Protein AF-A0AAU9XQ75-F1 (afdb_monomer_lite)

Organism: NCBI:txid46732

Sequence (229 aa):
MIKFFFSVIKTACEVLMAAGLFGFTGGVTNWVGIKLIFNRIPGLFFSGAIIKNFVTARKLIANFILEAFFSPSQVRNYINDKKRTYLTAEQIDYQLEKLLNSRIAEDVIHEQLEVLMGTPEGLKLRMLGVTKAKLAPLVKPQLMKYKTHIVPLLLSSIESFDLLNADHLREQIVDLISTRTQELSAQQVKLLVEDAVYRHLSWIVFWGSVLGAVVGCAAELASVYINGM

Secondary structure (DSSP, 8-state):
-HHHHHHHHHHHHHHHHHHHHHHHHHHHHHHHHHHHHHS--TT-TTTTHHHHTHHHHHHHHHHHHHHHHS-HHHHHHHHHHHHHHH--HHHHHHHHHHHHTSHHHHHHHHHHHHHHHHSHHHHHHHHTT--HHHHHHHHHHHHHHHHHHHHHHHHHHHHH-GGG-HHHHHHHHHHHHHHHHHT--HHHHHHHHHHHHHHHHHHHHHHHHHHHHHHHHHHHHHHHHHHT-

pLDDT: mean 84.69, std 8.02, range [47.56, 96.56]

Radius of gyration: 39.35 Å; chains: 1; bounding box: 97×35×111 Å

Foldseek 3Di:
DVVVVVVVVVLVVQLQVLLQVQLVCQLVVLVVVVQQCLAADPPDPSRPVLLVCVVVLLVVVLVCCCVVPVDLVNLVVVLVVVCVVQLDLVNLLVVQLVVLVDPVVLVVLLVVLVVCCVDPNVVVCVVVVHDSVNVSVVVSVVVNVCSVVVSVVVSVVVVVDCPSVSVVVSVVVSVVSSVVSVPDHSVNSSVVVCVVPVVVSSVSSVVSSNVSSVVSSVVSVVVCVVVVD

Structure (mmCIF, N/CA/C/O backbone):
data_AF-A0AAU9XQ75-F1
#
_entry.id   AF-A0AAU9XQ75-F1
#
loop_
_atom_site.group_PDB
_atom_site.id
_atom_site.type_symbol
_atom_site.label_atom_id
_atom_site.label_alt_id
_atom_site.label_comp_id
_atom_site.label_asym_id
_atom_site.label_entity_id
_atom_site.label_seq_id
_atom_site.pdbx_PDB_ins_code
_atom_site.Cartn_x
_atom_site.Cartn_y
_atom_site.Cartn_z
_atom_site.occupancy
_atom_site.B_iso_or_equiv
_atom_site.auth_seq_id
_atom_site.auth_comp_id
_atom_site.auth_asym_id
_atom_site.auth_atom_id
_atom_site.pdbx_PDB_model_num
ATOM 1 N N . MET A 1 1 ? 55.624 6.624 -43.146 1.00 61.75 1 MET A N 1
ATOM 2 C CA . MET A 1 1 ? 55.379 6.702 -41.688 1.00 61.75 1 MET A CA 1
ATOM 3 C C . MET A 1 1 ? 54.371 7.800 -41.328 1.00 61.75 1 MET A C 1
ATOM 5 O O . MET A 1 1 ? 53.336 7.474 -40.770 1.00 61.75 1 MET A O 1
ATOM 9 N N . ILE A 1 2 ? 54.582 9.060 -41.739 1.00 67.94 2 ILE A N 1
ATOM 10 C CA . ILE A 1 2 ? 53.687 10.196 -41.411 1.00 67.94 2 ILE A CA 1
ATOM 11 C C . ILE A 1 2 ? 52.251 10.029 -41.957 1.00 67.94 2 ILE A C 1
ATOM 13 O O . ILE A 1 2 ? 51.293 10.200 -41.214 1.00 67.94 2 ILE A O 1
ATOM 17 N N . LYS A 1 3 ? 52.074 9.621 -43.224 1.00 68.88 3 LYS A N 1
ATOM 18 C CA . LYS A 1 3 ? 50.733 9.403 -43.818 1.00 68.88 3 LYS A CA 1
ATOM 19 C C . LYS A 1 3 ? 49.912 8.314 -43.110 1.00 68.88 3 LYS A C 1
ATOM 21 O O . LYS A 1 3 ? 48.705 8.455 -42.969 1.00 68.88 3 LYS A O 1
ATOM 26 N N . PHE A 1 4 ? 50.576 7.259 -42.638 1.00 69.50 4 PHE A N 1
ATOM 27 C CA . PHE A 1 4 ? 49.936 6.172 -41.893 1.00 69.50 4 PHE A CA 1
ATOM 28 C C . PHE A 1 4 ? 49.447 6.657 -40.522 1.00 69.50 4 PHE A C 1
ATOM 30 O O . PHE A 1 4 ? 48.307 6.411 -40.148 1.00 69.50 4 PHE A O 1
ATOM 37 N N . PHE A 1 5 ? 50.269 7.442 -39.823 1.00 72.88 5 PHE A N 1
ATOM 38 C CA . PHE A 1 5 ? 49.912 8.048 -38.541 1.00 72.88 5 PHE A CA 1
ATOM 39 C C . PHE A 1 5 ? 48.693 8.984 -38.645 1.00 72.88 5 PHE A C 1
ATOM 41 O O . PHE A 1 5 ? 47.761 8.872 -37.853 1.00 72.88 5 PHE A O 1
ATOM 48 N N . PHE A 1 6 ? 48.643 9.841 -39.672 1.00 75.75 6 PHE A N 1
ATOM 49 C CA . PHE A 1 6 ? 47.480 10.704 -39.924 1.00 75.75 6 PHE A CA 1
ATOM 50 C C . PHE A 1 6 ? 46.203 9.915 -40.257 1.00 75.75 6 PHE A C 1
ATOM 52 O O . PHE A 1 6 ? 45.120 10.308 -39.831 1.00 75.75 6 PHE A O 1
ATOM 59 N N . SER A 1 7 ? 46.318 8.791 -40.971 1.00 74.81 7 SER A N 1
ATOM 60 C CA . SER A 1 7 ? 45.175 7.924 -41.293 1.00 74.81 7 SER A CA 1
ATOM 61 C C . SER A 1 7 ? 44.580 7.259 -40.048 1.00 74.81 7 SER A C 1
ATOM 63 O O . SER A 1 7 ? 43.361 7.200 -39.897 1.00 74.81 7 SER A O 1
ATOM 65 N N . VAL A 1 8 ? 45.434 6.792 -39.132 1.00 80.38 8 VAL A N 1
ATOM 66 C CA . VAL A 1 8 ? 45.002 6.176 -37.868 1.00 80.38 8 VAL A CA 1
ATOM 67 C C . VAL A 1 8 ? 44.308 7.201 -36.970 1.00 80.38 8 VAL A C 1
ATOM 69 O O . VAL A 1 8 ? 43.244 6.914 -36.428 1.00 80.38 8 VAL A O 1
ATOM 72 N N . ILE A 1 9 ? 44.856 8.417 -36.863 1.00 84.75 9 ILE A N 1
ATOM 73 C CA . ILE A 1 9 ? 44.233 9.502 -36.088 1.00 84.75 9 ILE A CA 1
ATOM 74 C C . ILE A 1 9 ? 42.866 9.873 -36.661 1.00 84.75 9 ILE A C 1
ATOM 76 O O . ILE A 1 9 ? 41.908 10.012 -35.906 1.00 84.75 9 ILE A O 1
ATOM 80 N N . LYS A 1 10 ? 42.757 9.999 -37.988 1.00 84.50 10 LYS A N 1
ATOM 81 C CA . LYS A 1 10 ? 41.490 10.328 -38.648 1.00 84.50 10 LYS A CA 1
ATOM 82 C C . LYS A 1 10 ? 40.407 9.286 -38.340 1.00 84.50 10 LYS A C 1
ATOM 84 O O . LYS A 1 10 ? 39.320 9.660 -37.914 1.00 84.50 10 LYS A O 1
ATOM 89 N N . THR A 1 11 ? 40.751 8.004 -38.446 1.00 84.31 11 THR A N 1
ATOM 90 C CA . THR A 1 11 ? 39.838 6.889 -38.145 1.00 84.31 11 THR A CA 1
ATOM 91 C C . THR A 1 11 ? 39.409 6.897 -36.673 1.00 84.31 11 THR A C 1
ATOM 93 O O . THR A 1 11 ? 38.239 6.721 -36.352 1.00 84.31 11 THR A O 1
ATOM 96 N N . ALA A 1 12 ? 40.343 7.158 -35.752 1.00 86.69 12 ALA A N 1
ATOM 97 C CA . ALA A 1 12 ? 40.028 7.269 -34.329 1.00 86.69 12 ALA A CA 1
ATOM 98 C C . ALA A 1 12 ? 39.083 8.448 -34.030 1.00 86.69 12 ALA A C 1
ATOM 100 O O . ALA A 1 12 ? 38.179 8.315 -33.205 1.00 86.69 12 ALA A O 1
ATOM 101 N N . CYS A 1 13 ? 39.256 9.586 -34.712 1.00 90.19 13 CYS A N 1
ATOM 102 C CA . CYS A 1 13 ? 38.345 10.726 -34.608 1.00 90.19 13 CYS A CA 1
ATOM 103 C C . CYS A 1 13 ? 36.948 10.409 -35.158 1.00 90.19 13 CYS A C 1
ATOM 105 O O . CYS A 1 13 ? 35.964 10.796 -34.532 1.00 90.19 13 CYS A O 1
ATOM 107 N N . GLU A 1 14 ? 36.849 9.698 -36.283 1.00 90.38 14 GLU A N 1
ATOM 108 C CA . GLU A 1 14 ? 35.572 9.276 -36.879 1.00 90.38 14 GLU A CA 1
ATOM 109 C C . GLU A 1 14 ? 34.816 8.321 -35.945 1.00 90.38 14 GLU A C 1
ATOM 111 O O . GLU A 1 14 ? 33.648 8.560 -35.636 1.00 90.38 14 GLU A O 1
ATOM 116 N N . VAL A 1 15 ? 35.505 7.324 -35.378 1.00 90.81 15 VAL A N 1
ATOM 117 C CA . VAL A 1 15 ? 34.930 6.387 -34.395 1.00 90.81 15 VAL A CA 1
ATOM 118 C C . VAL A 1 15 ? 34.459 7.121 -33.139 1.00 90.81 15 VAL A C 1
ATOM 120 O O . VAL A 1 15 ? 33.351 6.879 -32.661 1.00 90.81 15 VAL A O 1
ATOM 123 N N . LEU A 1 16 ? 35.264 8.050 -32.611 1.00 93.69 16 LEU A N 1
ATOM 124 C CA . LEU A 1 16 ? 34.891 8.843 -31.438 1.00 93.69 16 LEU A CA 1
ATOM 125 C C . LEU A 1 16 ? 33.686 9.752 -31.725 1.00 93.69 16 LEU A C 1
ATOM 127 O O . LEU A 1 16 ? 32.808 9.896 -30.875 1.00 93.69 16 LEU A O 1
ATOM 131 N N . MET A 1 17 ? 33.627 10.348 -32.917 1.00 94.25 17 MET A N 1
ATOM 132 C CA . MET A 1 17 ? 32.513 11.192 -33.345 1.00 94.25 17 MET A CA 1
ATOM 133 C C . MET A 1 17 ? 31.224 10.376 -33.492 1.00 94.25 17 MET A C 1
ATOM 135 O O . MET A 1 17 ? 30.184 10.796 -32.983 1.00 94.25 17 MET A O 1
ATOM 139 N N . ALA A 1 18 ? 31.290 9.198 -34.118 1.00 93.88 18 ALA A N 1
ATOM 140 C CA . ALA A 1 18 ? 30.157 8.286 -34.233 1.00 93.88 18 ALA A CA 1
ATOM 141 C C . ALA A 1 18 ? 29.677 7.830 -32.846 1.00 93.88 18 ALA A C 1
ATOM 143 O O . ALA A 1 18 ? 28.493 7.942 -32.528 1.00 93.88 18 ALA A O 1
ATOM 144 N N . ALA A 1 19 ? 30.592 7.408 -31.972 1.00 94.94 19 ALA A N 1
ATOM 145 C CA . ALA A 1 19 ? 30.270 7.038 -30.597 1.00 94.94 19 ALA A CA 1
ATOM 146 C C . ALA A 1 19 ? 29.587 8.185 -29.833 1.00 94.94 19 ALA A C 1
ATOM 148 O O . ALA A 1 19 ? 28.558 7.991 -29.184 1.00 94.94 19 ALA A O 1
ATOM 149 N N . GLY A 1 20 ? 30.124 9.402 -29.947 1.00 95.31 20 GLY A N 1
ATOM 150 C CA . GLY A 1 20 ? 29.561 10.592 -29.320 1.00 95.31 20 GLY A CA 1
ATOM 151 C C . GLY A 1 20 ? 28.160 10.923 -29.832 1.00 95.31 20 GLY A C 1
ATOM 152 O O . GLY A 1 20 ? 27.264 11.165 -29.028 1.00 95.31 20 GLY A O 1
ATOM 153 N N . LEU A 1 21 ? 27.944 10.892 -31.151 1.00 96.06 21 LEU A N 1
ATOM 154 C CA . LEU A 1 21 ? 26.662 11.235 -31.768 1.00 96.06 21 LEU A CA 1
ATOM 155 C C . LEU A 1 21 ? 25.572 10.213 -31.428 1.00 96.06 21 LEU A C 1
ATOM 157 O O . LEU A 1 21 ? 24.491 10.591 -30.976 1.00 96.06 21 LEU A O 1
ATOM 161 N N . PHE A 1 22 ? 25.855 8.921 -31.603 1.00 95.75 22 PHE A N 1
ATOM 162 C CA . PHE A 1 22 ? 24.889 7.869 -31.292 1.00 95.75 22 PHE A CA 1
ATOM 163 C C . PHE A 1 22 ? 24.633 7.758 -29.785 1.00 95.75 22 PHE A C 1
ATOM 165 O O . PHE A 1 22 ? 23.485 7.580 -29.376 1.00 95.75 22 PHE A O 1
ATOM 172 N N . GLY A 1 23 ? 25.664 7.923 -28.951 1.00 96.56 23 GLY A N 1
ATOM 173 C CA . GLY A 1 23 ? 25.507 7.977 -27.500 1.00 96.56 23 GLY A CA 1
ATOM 174 C C . GLY A 1 23 ? 24.674 9.178 -27.051 1.00 96.56 23 GLY A C 1
ATOM 175 O O . GLY A 1 23 ? 23.716 9.027 -26.296 1.00 96.56 23 GLY A O 1
ATOM 176 N N . PHE A 1 24 ? 24.960 10.374 -27.564 1.00 96.44 24 PHE A N 1
ATOM 177 C CA . PHE A 1 24 ? 24.179 11.568 -27.244 1.00 96.44 24 PHE A CA 1
ATOM 178 C C . PHE A 1 24 ? 22.713 11.420 -27.670 1.00 96.44 24 PHE A C 1
ATOM 180 O O . PHE A 1 24 ? 21.816 11.647 -26.858 1.00 96.44 24 PHE A O 1
ATOM 187 N N . THR A 1 25 ? 22.453 10.973 -28.903 1.00 96.50 25 THR A N 1
ATOM 188 C CA . THR A 1 25 ? 21.085 10.758 -29.393 1.00 96.50 25 THR A CA 1
ATOM 189 C C . THR A 1 25 ? 20.357 9.677 -28.590 1.00 96.50 25 THR A C 1
ATOM 191 O O . THR A 1 25 ? 19.187 9.870 -28.253 1.00 96.50 25 THR A O 1
ATOM 194 N N . GLY A 1 26 ? 21.025 8.579 -28.218 1.00 94.50 26 GLY A N 1
ATOM 195 C CA . GLY A 1 26 ? 20.450 7.527 -27.371 1.00 94.50 26 GLY A CA 1
ATOM 196 C C . GLY A 1 26 ? 20.047 8.040 -25.987 1.00 94.50 26 GLY A C 1
ATOM 197 O O . GLY A 1 26 ? 18.917 7.823 -25.541 1.00 94.50 26 GLY A O 1
ATOM 198 N N . GLY A 1 27 ? 20.933 8.799 -25.338 1.00 94.81 27 GLY A N 1
ATOM 199 C CA . GLY A 1 27 ? 20.654 9.450 -24.059 1.00 94.81 27 GLY A CA 1
ATOM 200 C C . GLY A 1 27 ? 19.504 10.454 -24.144 1.00 94.81 27 GLY A C 1
ATOM 201 O O . GLY A 1 27 ? 18.540 10.363 -23.383 1.00 94.81 27 GLY A O 1
ATOM 202 N N . VAL A 1 28 ? 19.558 11.389 -25.097 1.00 94.75 28 VAL A N 1
ATOM 203 C CA . VAL A 1 28 ? 18.520 12.419 -25.277 1.00 94.75 28 VAL A CA 1
ATOM 204 C C . VAL A 1 28 ? 17.160 11.793 -25.580 1.00 94.75 28 VAL A C 1
ATOM 206 O O . VAL A 1 28 ? 16.164 12.192 -24.977 1.00 94.75 28 VAL A O 1
ATOM 209 N N . THR A 1 29 ? 17.103 10.785 -26.452 1.00 93.19 29 THR A N 1
ATOM 210 C CA . THR A 1 29 ? 15.849 10.099 -26.806 1.00 93.19 29 THR A CA 1
ATOM 211 C C . THR A 1 29 ? 15.223 9.432 -25.584 1.00 93.19 29 THR A C 1
ATOM 213 O O . THR A 1 29 ? 14.035 9.625 -25.318 1.00 93.19 29 THR A O 1
ATOM 216 N N . ASN A 1 30 ? 16.020 8.718 -24.784 1.00 92.69 30 ASN A N 1
ATOM 217 C CA . ASN A 1 30 ? 15.531 8.089 -23.557 1.00 92.69 30 ASN A CA 1
ATOM 218 C C . ASN A 1 30 ? 15.101 9.124 -22.512 1.00 92.69 30 ASN A C 1
ATOM 220 O O . ASN A 1 30 ? 14.056 8.963 -21.882 1.00 92.69 30 ASN A O 1
ATOM 224 N N . TRP A 1 31 ? 15.850 10.217 -22.354 1.00 91.19 31 TRP A N 1
ATOM 225 C CA . TRP A 1 31 ? 15.489 11.301 -21.439 1.00 91.19 31 TRP A CA 1
ATOM 226 C C . TRP A 1 31 ? 14.156 11.958 -21.812 1.00 91.19 31 TRP A C 1
ATOM 228 O O . TRP A 1 31 ? 13.294 12.165 -20.951 1.00 91.19 31 TRP A O 1
ATOM 238 N N . VAL A 1 32 ? 13.951 12.235 -23.103 1.00 90.06 32 VAL A N 1
ATOM 239 C CA . VAL A 1 32 ? 12.673 12.736 -23.623 1.00 90.06 32 VAL A CA 1
ATOM 240 C C . VAL A 1 32 ? 11.566 11.712 -23.380 1.00 90.06 32 VAL A C 1
ATOM 242 O O . VAL A 1 32 ? 10.504 12.083 -22.884 1.00 90.06 32 VAL A O 1
ATOM 245 N N . GLY A 1 33 ? 11.823 10.427 -23.640 1.00 89.12 33 GLY A N 1
ATOM 246 C CA . GLY A 1 33 ? 10.880 9.338 -23.383 1.00 89.12 33 GLY A CA 1
ATOM 247 C C . GLY A 1 33 ? 10.389 9.304 -21.934 1.00 89.12 33 GLY A C 1
ATOM 248 O O . GLY A 1 33 ? 9.181 9.297 -21.694 1.00 89.12 33 GLY A O 1
ATOM 249 N N . ILE A 1 34 ? 11.301 9.387 -20.960 1.00 88.25 34 ILE A N 1
ATOM 250 C CA . ILE A 1 34 ? 10.944 9.471 -19.535 1.00 88.25 34 ILE A CA 1
ATOM 251 C C . ILE A 1 34 ? 10.059 10.691 -19.280 1.00 88.25 34 ILE A C 1
ATOM 253 O O . ILE A 1 34 ? 8.983 10.559 -18.695 1.00 88.25 34 ILE A O 1
ATOM 257 N N . LYS A 1 35 ? 10.456 11.881 -19.753 1.00 86.94 35 LYS A N 1
ATOM 258 C CA . LYS A 1 35 ? 9.642 13.091 -19.561 1.00 86.94 35 LYS A CA 1
ATOM 259 C C . LYS A 1 35 ? 8.243 12.957 -20.157 1.00 86.94 35 LYS A C 1
ATOM 261 O O . LYS A 1 35 ? 7.305 13.468 -19.548 1.00 86.94 35 LYS A O 1
ATOM 266 N N . LEU A 1 36 ? 8.092 12.274 -21.292 1.00 87.62 36 LEU A N 1
ATOM 267 C CA . LEU A 1 36 ? 6.798 12.043 -21.936 1.00 87.62 36 LEU A CA 1
ATOM 268 C C . LEU A 1 36 ? 5.907 11.083 -21.151 1.00 87.62 36 LEU A C 1
ATOM 270 O O . LEU A 1 36 ? 4.696 11.274 -21.136 1.00 87.62 36 LEU A O 1
ATOM 274 N N . ILE A 1 37 ? 6.466 10.086 -20.467 1.00 86.38 37 ILE A N 1
ATOM 275 C CA . ILE A 1 37 ? 5.675 9.158 -19.646 1.00 86.38 37 ILE A CA 1
ATOM 276 C C . ILE A 1 37 ? 5.009 9.900 -18.475 1.00 86.38 37 ILE A C 1
ATOM 278 O O . ILE A 1 37 ? 3.817 9.703 -18.207 1.00 86.38 37 ILE A O 1
ATOM 282 N N . PHE A 1 38 ? 5.759 10.782 -17.807 1.00 83.19 38 PHE A N 1
ATOM 283 C CA . PHE A 1 38 ? 5.305 11.483 -16.601 1.00 83.19 38 PHE A CA 1
ATOM 284 C C . PHE A 1 38 ? 4.559 12.789 -16.885 1.00 83.19 38 PHE A C 1
ATOM 286 O O . PHE A 1 38 ? 3.635 13.140 -16.148 1.00 83.19 38 PHE A O 1
ATOM 293 N N . ASN A 1 39 ? 4.938 13.529 -17.928 1.00 82.12 39 ASN A N 1
ATOM 294 C CA . ASN A 1 39 ? 4.392 14.854 -18.213 1.00 82.12 39 ASN A CA 1
ATOM 295 C C . ASN A 1 39 ? 3.593 14.856 -19.512 1.00 82.12 39 ASN A C 1
ATOM 297 O O . ASN A 1 39 ? 4.024 14.331 -20.537 1.00 82.12 39 ASN A O 1
ATOM 301 N N . ARG A 1 40 ? 2.429 15.509 -19.477 1.00 80.62 40 ARG A N 1
ATOM 302 C CA . ARG A 1 40 ? 1.651 15.784 -20.682 1.00 80.62 40 ARG A CA 1
ATOM 303 C C . ARG A 1 40 ? 2.235 17.009 -21.379 1.00 80.62 40 ARG A C 1
ATOM 305 O O . ARG A 1 40 ? 2.319 18.072 -20.772 1.00 80.62 40 ARG A O 1
ATOM 312 N N . ILE A 1 41 ? 2.615 16.856 -22.642 1.00 79.75 41 ILE A N 1
ATOM 313 C CA . ILE A 1 41 ? 3.172 17.921 -23.479 1.00 79.75 41 ILE A CA 1
ATOM 314 C C . ILE A 1 41 ? 2.188 18.159 -24.634 1.00 79.75 41 ILE A C 1
ATOM 316 O O . ILE A 1 41 ? 1.830 17.201 -25.329 1.00 79.75 41 ILE A O 1
ATOM 320 N N . PRO A 1 42 ? 1.701 19.395 -24.846 1.00 71.19 42 PRO A N 1
ATOM 321 C CA . PRO A 1 42 ? 0.777 19.687 -25.938 1.00 71.19 42 PRO A CA 1
ATOM 322 C C . PRO A 1 42 ? 1.428 19.361 -27.293 1.00 71.19 42 PRO A C 1
ATOM 324 O O . PRO A 1 42 ? 2.559 19.760 -27.548 1.00 71.19 42 PRO A O 1
ATOM 327 N N . GLY A 1 43 ? 0.721 18.610 -28.146 1.00 72.62 43 GLY A N 1
ATOM 328 C CA . GLY A 1 43 ? 1.191 18.216 -29.485 1.00 72.62 43 GLY A CA 1
ATOM 329 C C . GLY A 1 43 ? 1.794 16.807 -29.610 1.00 72.62 43 GLY A C 1
ATOM 330 O O . GLY A 1 43 ? 2.029 16.365 -30.728 1.00 72.62 43 GLY A O 1
ATOM 331 N N . LEU A 1 44 ? 1.995 16.065 -28.510 1.00 76.69 44 LEU A N 1
ATOM 332 C CA . LEU A 1 44 ? 2.546 14.697 -28.543 1.00 76.69 44 LEU A CA 1
ATOM 333 C C . LEU A 1 44 ? 1.528 13.658 -28.043 1.00 76.69 44 LEU A C 1
ATOM 335 O O . LEU A 1 44 ? 1.175 13.640 -26.860 1.00 76.69 44 LEU A O 1
ATOM 339 N N . PHE A 1 45 ? 1.089 12.764 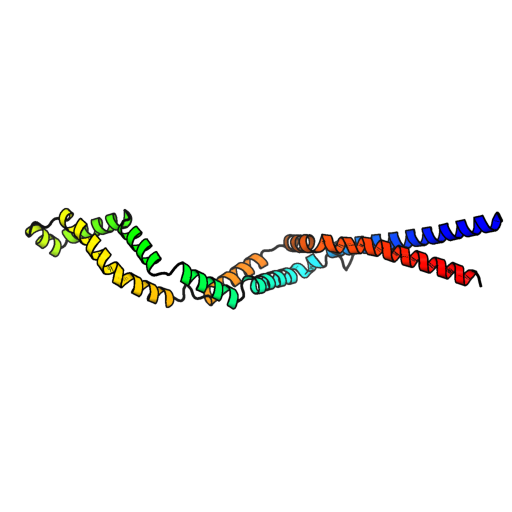-28.941 1.00 64.06 45 PHE A N 1
ATOM 340 C CA . PHE A 1 45 ? 0.020 11.772 -28.712 1.00 64.06 45 PHE A CA 1
ATOM 341 C C . PHE A 1 45 ? 0.301 10.765 -27.579 1.00 64.06 45 PHE A C 1
ATOM 343 O O . PHE A 1 45 ? -0.641 10.276 -26.956 1.00 64.06 45 PHE A O 1
ATOM 350 N N . PHE A 1 46 ? 1.575 10.491 -27.279 1.00 67.94 46 PHE A N 1
ATOM 351 C CA . PHE A 1 46 ? 2.005 9.566 -26.217 1.00 67.94 46 PHE A CA 1
ATOM 352 C C . PHE A 1 46 ? 2.357 10.249 -24.885 1.00 67.94 46 PHE A C 1
ATOM 354 O O . PHE A 1 46 ? 2.768 9.578 -23.941 1.00 67.94 46 PHE A O 1
ATOM 361 N N . SER A 1 47 ? 2.202 11.5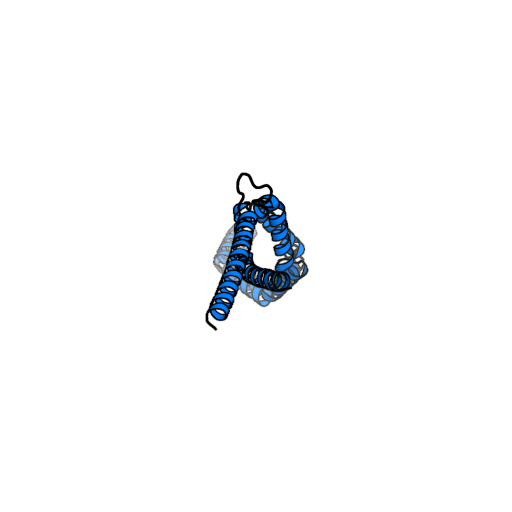72 -24.781 1.00 78.81 47 SER A N 1
ATOM 362 C CA . SER A 1 47 ? 2.574 12.293 -23.562 1.00 78.81 47 SER A CA 1
ATOM 363 C C . SER A 1 47 ? 1.552 12.114 -22.426 1.00 78.81 47 SER A C 1
ATOM 365 O O . SER A 1 47 ? 0.338 12.119 -22.639 1.00 78.81 47 SER A O 1
ATOM 367 N N . GLY A 1 48 ? 2.040 11.984 -21.193 1.00 79.56 48 GLY A N 1
ATOM 368 C CA . GLY A 1 48 ? 1.235 11.882 -19.976 1.00 79.56 48 GLY A CA 1
ATOM 369 C C . GLY A 1 48 ? 0.537 10.534 -19.778 1.00 79.56 48 GLY A C 1
ATOM 370 O O . GLY A 1 48 ? -0.594 10.510 -19.289 1.00 79.56 48 GLY A O 1
ATOM 371 N N . ALA A 1 49 ? 1.182 9.420 -20.137 1.00 80.75 49 ALA A N 1
ATOM 372 C CA . ALA A 1 49 ? 0.606 8.074 -20.032 1.00 80.75 49 ALA A CA 1
ATOM 373 C C . ALA A 1 49 ? 0.109 7.727 -18.612 1.00 80.75 49 ALA A C 1
ATOM 375 O O . ALA A 1 49 ? -0.973 7.155 -18.461 1.00 80.75 49 ALA A O 1
ATOM 376 N N . ILE A 1 50 ? 0.852 8.123 -17.570 1.00 78.75 50 ILE A N 1
ATOM 377 C CA . ILE A 1 50 ? 0.478 7.874 -16.165 1.00 78.75 50 ILE A CA 1
ATOM 378 C C . ILE A 1 50 ? -0.752 8.698 -15.771 1.00 78.75 50 ILE A C 1
ATOM 380 O O . ILE A 1 50 ? -1.714 8.163 -15.222 1.00 78.75 50 ILE A O 1
ATOM 384 N N . ILE A 1 51 ? -0.755 9.992 -16.110 1.00 78.69 51 ILE A N 1
ATOM 385 C CA . ILE A 1 51 ? -1.864 10.912 -15.811 1.00 78.69 51 ILE A CA 1
ATOM 386 C C . ILE A 1 51 ? -3.137 10.461 -16.536 1.00 78.69 51 ILE A C 1
ATOM 388 O O . ILE A 1 51 ? -4.220 10.531 -15.969 1.00 78.69 51 ILE A O 1
ATOM 392 N N . LYS A 1 52 ? -3.024 9.953 -17.769 1.00 83.94 52 LYS A N 1
ATOM 393 C CA . LYS A 1 52 ? -4.167 9.477 -18.564 1.00 83.94 52 LYS A CA 1
ATOM 394 C C . LYS A 1 52 ? -4.840 8.245 -17.950 1.00 83.94 52 LYS A C 1
ATOM 396 O O . LYS A 1 52 ? -6.061 8.137 -17.993 1.00 83.94 52 LYS A O 1
ATOM 401 N N . ASN A 1 53 ? -4.057 7.355 -17.342 1.00 84.00 53 ASN A N 1
ATOM 402 C CA . ASN A 1 53 ? -4.535 6.097 -16.762 1.00 84.00 53 ASN A CA 1
ATOM 403 C C . ASN A 1 53 ? -4.621 6.135 -15.228 1.00 84.00 53 ASN A C 1
ATOM 405 O O . ASN A 1 53 ? -4.650 5.087 -14.579 1.00 84.00 53 ASN A O 1
ATOM 409 N N . PHE A 1 54 ? -4.686 7.330 -14.629 1.00 84.44 54 PHE A N 1
ATOM 410 C CA . PHE A 1 54 ? -4.665 7.484 -13.173 1.00 84.44 54 PHE A CA 1
ATOM 411 C C . PHE A 1 54 ? -5.823 6.751 -12.477 1.00 84.44 54 PHE A C 1
ATOM 413 O O . PHE A 1 54 ? -5.657 6.260 -11.368 1.00 84.44 54 PHE A O 1
ATOM 420 N N . VAL A 1 55 ? -6.987 6.615 -13.125 1.00 86.06 55 VAL A N 1
ATOM 421 C CA . VAL A 1 55 ? -8.120 5.839 -12.589 1.00 86.06 55 VAL A CA 1
ATOM 422 C C . VAL A 1 55 ? -7.732 4.374 -12.382 1.00 86.06 55 VAL A C 1
ATOM 424 O O . VAL A 1 55 ? -8.009 3.810 -11.325 1.00 86.06 55 VAL A O 1
ATOM 427 N N . THR A 1 56 ? -7.051 3.774 -13.359 1.00 87.12 56 THR A N 1
ATOM 428 C CA . THR A 1 56 ? -6.545 2.399 -13.272 1.00 87.12 56 THR A CA 1
ATOM 429 C C . THR A 1 56 ? -5.449 2.292 -12.221 1.00 87.12 56 THR A C 1
ATOM 431 O O . THR A 1 56 ? -5.487 1.386 -11.396 1.00 87.12 56 THR A O 1
ATOM 434 N N . ALA A 1 57 ? -4.518 3.247 -12.191 1.00 85.50 57 ALA A N 1
ATOM 435 C CA . ALA A 1 57 ? -3.449 3.270 -11.196 1.00 85.50 57 ALA A CA 1
ATOM 436 C C . ALA A 1 57 ? -3.994 3.356 -9.758 1.00 85.50 57 ALA A C 1
ATOM 438 O O . ALA A 1 57 ? -3.552 2.600 -8.902 1.00 85.50 57 ALA A O 1
ATOM 439 N N . ARG A 1 58 ? -5.017 4.186 -9.498 1.00 88.75 58 ARG A N 1
ATOM 440 C CA . ARG A 1 58 ? -5.696 4.248 -8.188 1.00 88.75 58 ARG A CA 1
ATOM 441 C C . ARG A 1 58 ? -6.293 2.903 -7.791 1.00 88.75 58 ARG A C 1
ATOM 443 O O . ARG A 1 58 ? -6.075 2.452 -6.675 1.00 88.75 58 ARG A O 1
ATOM 450 N N . LYS A 1 59 ? -6.988 2.226 -8.710 1.00 89.38 59 LYS A N 1
ATOM 451 C CA . LYS A 1 59 ? -7.535 0.883 -8.449 1.00 89.38 59 LYS A CA 1
ATOM 452 C C . LYS A 1 59 ? -6.440 -0.137 -8.135 1.00 89.38 59 LYS A C 1
ATOM 454 O O . LYS A 1 59 ? -6.595 -0.917 -7.206 1.00 89.38 59 LYS A O 1
ATOM 459 N N . LEU A 1 60 ? -5.334 -0.111 -8.878 1.00 89.19 60 LEU A N 1
ATOM 460 C CA . LEU A 1 60 ? -4.196 -0.998 -8.632 1.00 89.19 60 LEU A CA 1
ATOM 461 C C . LEU A 1 60 ? -3.563 -0.744 -7.261 1.00 89.19 60 LEU A C 1
ATOM 463 O O . LEU A 1 60 ? -3.274 -1.700 -6.554 1.00 89.19 60 LEU A O 1
ATOM 467 N N . ILE A 1 61 ? -3.407 0.522 -6.865 1.00 88.19 61 ILE A N 1
ATOM 468 C CA . ILE A 1 61 ? -2.897 0.893 -5.539 1.00 88.19 61 ILE A CA 1
ATOM 469 C C . ILE A 1 61 ? -3.846 0.401 -4.440 1.00 88.19 61 ILE A C 1
ATOM 471 O O . ILE A 1 61 ? -3.383 -0.229 -3.494 1.00 88.19 61 ILE A O 1
ATOM 475 N N . ALA A 1 62 ? -5.159 0.633 -4.572 1.00 90.19 62 ALA A N 1
ATOM 476 C CA . ALA A 1 62 ? -6.147 0.144 -3.607 1.00 90.19 62 ALA A CA 1
ATOM 477 C C . ALA A 1 62 ? -6.063 -1.379 -3.460 1.00 90.19 62 ALA A C 1
ATOM 479 O O . ALA A 1 62 ? -5.899 -1.882 -2.354 1.00 90.19 62 ALA A O 1
ATOM 480 N N . ASN A 1 63 ? -6.105 -2.107 -4.578 1.00 91.50 63 ASN A N 1
ATOM 481 C CA . ASN A 1 63 ? -6.035 -3.565 -4.575 1.00 91.50 63 ASN A CA 1
ATOM 482 C C . ASN A 1 63 ? -4.729 -4.068 -3.957 1.00 91.50 63 ASN A C 1
ATOM 484 O O . ASN A 1 63 ? -4.768 -4.956 -3.113 1.00 91.50 63 ASN A O 1
ATOM 488 N N . PHE A 1 64 ? -3.595 -3.461 -4.316 1.00 91.25 64 PHE A N 1
ATOM 489 C CA . PHE A 1 64 ? -2.301 -3.793 -3.729 1.00 91.25 64 PHE A CA 1
ATOM 490 C C . PHE A 1 64 ? -2.306 -3.598 -2.212 1.00 91.25 64 PHE A C 1
ATOM 492 O O . PHE A 1 64 ? -1.877 -4.490 -1.489 1.00 91.25 64 PHE A O 1
ATOM 499 N N . ILE A 1 65 ? -2.823 -2.471 -1.710 1.00 90.75 65 ILE A N 1
ATOM 500 C CA . ILE A 1 65 ? -2.886 -2.217 -0.266 1.00 90.75 65 ILE A CA 1
ATOM 501 C C . ILE A 1 65 ? -3.776 -3.258 0.424 1.00 90.75 65 ILE A C 1
ATOM 503 O O . ILE A 1 65 ? -3.396 -3.816 1.454 1.00 90.75 65 ILE A O 1
ATOM 507 N N . LEU A 1 66 ? -4.951 -3.535 -0.143 1.00 91.19 66 LEU A N 1
ATOM 508 C CA . LEU A 1 66 ? -5.899 -4.490 0.422 1.00 91.19 66 LEU A CA 1
ATOM 509 C C . LEU A 1 66 ? -5.342 -5.911 0.449 1.00 91.19 66 LEU A C 1
ATOM 511 O O . LEU A 1 66 ? -5.510 -6.612 1.439 1.00 91.19 66 LEU A O 1
ATOM 515 N N . GLU A 1 67 ? -4.663 -6.334 -0.608 1.00 90.75 67 GLU A N 1
ATOM 516 C CA . GLU A 1 67 ? -4.112 -7.681 -0.708 1.00 90.75 67 GLU A CA 1
ATOM 517 C C . GLU A 1 67 ? -2.835 -7.842 0.126 1.00 90.75 67 GLU A C 1
ATOM 519 O O . GLU A 1 67 ? -2.707 -8.812 0.875 1.00 90.75 67 GLU A O 1
ATOM 524 N N . ALA A 1 68 ? -1.917 -6.875 0.059 1.00 90.38 68 ALA A N 1
ATOM 525 C CA . ALA A 1 68 ? -0.633 -6.952 0.748 1.00 90.38 68 ALA A CA 1
ATOM 526 C C . ALA A 1 68 ? -0.755 -6.737 2.263 1.00 90.38 68 ALA A C 1
ATOM 528 O O . ALA A 1 68 ? -0.070 -7.420 3.022 1.00 90.38 68 ALA A O 1
ATOM 529 N N . PHE A 1 69 ? -1.622 -5.823 2.717 1.00 89.19 69 PHE A N 1
ATOM 530 C CA . PHE A 1 69 ? -1.705 -5.440 4.134 1.00 89.19 69 PHE A CA 1
ATOM 531 C C . PHE A 1 69 ? -2.995 -5.889 4.830 1.00 89.19 69 PHE A C 1
ATOM 533 O O . PHE A 1 69 ? -2.979 -6.130 6.035 1.00 89.19 69 PHE A O 1
ATOM 540 N N . PHE A 1 70 ? -4.107 -6.028 4.102 1.00 91.25 70 PHE A N 1
ATOM 541 C CA . PHE A 1 70 ? -5.432 -6.298 4.684 1.00 91.25 70 PHE A CA 1
ATOM 542 C C . PHE A 1 70 ? -6.092 -7.562 4.123 1.00 91.25 70 PHE A C 1
ATOM 544 O O . PHE A 1 70 ? -7.321 -7.650 3.987 1.00 91.25 70 PHE A O 1
ATOM 551 N N . SER A 1 71 ? -5.276 -8.572 3.805 1.00 90.69 71 SER A N 1
ATOM 552 C CA . SER A 1 71 ? -5.802 -9.859 3.361 1.00 90.69 71 SER A CA 1
ATOM 553 C C . SER A 1 71 ? -6.705 -10.475 4.446 1.00 90.69 71 SER A C 1
ATOM 555 O O . SER A 1 71 ? -6.479 -10.250 5.643 1.00 90.69 71 SER A O 1
ATOM 557 N N . PRO A 1 72 ? -7.724 -11.273 4.068 1.00 88.12 72 PRO A N 1
ATOM 558 C CA . PRO A 1 72 ? -8.657 -11.868 5.029 1.00 88.12 72 PRO A CA 1
ATOM 559 C C . PRO A 1 72 ? -7.955 -12.623 6.164 1.00 88.12 72 PRO A C 1
ATOM 561 O O . PRO A 1 72 ? -8.344 -12.524 7.326 1.00 88.12 72 PRO A O 1
ATOM 564 N N . SER A 1 73 ? -6.883 -13.346 5.833 1.00 88.25 73 SER A N 1
ATOM 565 C CA . SER A 1 73 ? -6.084 -14.097 6.799 1.00 88.25 73 SER A CA 1
ATOM 566 C C . SER A 1 73 ? -5.276 -13.188 7.725 1.00 88.25 73 SER A C 1
ATOM 568 O O . SER A 1 73 ? -5.251 -13.439 8.927 1.00 88.25 73 SER A O 1
ATOM 570 N N . GLN A 1 74 ? -4.657 -12.120 7.211 1.00 88.94 74 GLN A N 1
ATOM 571 C CA . GLN A 1 74 ? -3.874 -11.188 8.030 1.00 88.94 74 GLN A CA 1
ATOM 572 C C . GLN A 1 74 ? -4.746 -10.455 9.045 1.00 88.94 74 GLN A C 1
ATOM 574 O O . GLN A 1 74 ? -4.415 -10.435 10.230 1.00 88.94 74 GLN A O 1
ATOM 579 N N . VAL A 1 75 ? -5.889 -9.920 8.607 1.00 88.69 75 VAL A N 1
ATOM 580 C CA . VAL A 1 75 ? -6.821 -9.216 9.498 1.00 88.69 75 VAL A CA 1
ATOM 581 C C . VAL A 1 75 ? -7.356 -10.166 10.570 1.00 88.69 75 VAL A C 1
ATOM 583 O O . VAL A 1 75 ? -7.356 -9.827 11.754 1.00 88.69 75 VAL A O 1
ATOM 586 N N . ARG A 1 76 ? -7.726 -11.395 10.186 1.00 87.19 76 ARG A N 1
ATOM 587 C CA . ARG A 1 76 ? -8.186 -12.422 11.129 1.00 87.19 76 ARG A CA 1
ATOM 588 C C . ARG A 1 76 ? -7.120 -12.803 12.147 1.00 87.19 76 ARG A C 1
ATOM 590 O O . ARG A 1 76 ? -7.417 -12.855 13.338 1.00 87.19 76 ARG A O 1
ATOM 597 N N . ASN A 1 77 ? -5.890 -13.040 11.703 1.00 88.06 77 ASN A N 1
ATOM 598 C CA . ASN A 1 77 ? -4.785 -13.392 12.589 1.00 88.06 77 ASN A CA 1
ATOM 599 C C . ASN A 1 77 ? -4.466 -12.252 13.559 1.00 88.06 77 ASN A C 1
ATOM 601 O O . ASN A 1 77 ? -4.350 -12.499 14.755 1.00 88.06 77 ASN A O 1
ATOM 605 N N . TYR A 1 78 ? -4.404 -11.011 13.068 1.00 87.44 78 TYR A N 1
ATOM 606 C CA . TYR A 1 78 ? -4.144 -9.836 13.897 1.00 87.44 78 TYR A CA 1
ATOM 607 C C . TYR A 1 78 ? -5.225 -9.634 14.963 1.00 87.44 78 TYR A C 1
ATOM 609 O O . TYR A 1 78 ? -4.916 -9.449 16.138 1.00 87.44 78 TYR A O 1
ATOM 617 N N . ILE A 1 79 ? -6.502 -9.714 14.581 1.00 84.12 79 ILE A N 1
ATOM 618 C CA . ILE A 1 79 ? -7.612 -9.568 15.529 1.00 84.12 79 ILE A CA 1
ATOM 619 C C . ILE A 1 79 ? -7.592 -10.699 16.556 1.00 84.12 79 ILE A C 1
ATOM 621 O O . ILE A 1 79 ? -7.751 -10.434 17.743 1.00 84.12 79 ILE A O 1
ATOM 625 N N . ASN A 1 80 ? -7.357 -11.944 16.140 1.00 82.19 80 ASN A N 1
ATOM 626 C CA . ASN A 1 80 ? -7.297 -13.077 17.063 1.00 82.19 80 ASN A CA 1
ATOM 627 C C . ASN A 1 80 ? -6.117 -12.980 18.041 1.00 82.19 80 ASN A C 1
ATOM 629 O O . ASN A 1 80 ? -6.274 -13.293 19.221 1.00 82.19 80 ASN A O 1
ATOM 633 N N . ASP A 1 81 ? -4.959 -12.509 17.584 1.00 84.75 81 ASP A N 1
ATOM 634 C CA . ASP A 1 81 ? -3.798 -12.248 18.438 1.00 84.75 81 ASP A CA 1
ATOM 635 C C . ASP A 1 81 ? -4.093 -11.147 19.470 1.00 84.75 81 ASP A C 1
ATOM 637 O O . ASP A 1 81 ? -3.843 -11.294 20.670 1.00 84.75 81 ASP A O 1
ATOM 641 N N . LYS A 1 82 ? -4.749 -10.069 19.028 1.00 81.69 82 LYS A N 1
ATOM 642 C CA . LYS A 1 82 ? -5.183 -8.974 19.899 1.00 81.69 82 LYS A CA 1
ATOM 643 C C . LYS A 1 82 ? -6.256 -9.412 20.889 1.00 81.69 82 LYS A C 1
ATOM 645 O O . LYS A 1 82 ? -6.172 -9.023 22.049 1.00 81.69 82 LYS A O 1
ATOM 650 N N . LYS A 1 83 ? -7.203 -10.266 20.488 1.00 77.88 83 LYS A N 1
ATOM 651 C CA . LYS A 1 83 ? -8.170 -10.894 21.403 1.00 77.88 83 LYS A CA 1
ATOM 652 C C . LYS A 1 83 ? -7.444 -11.679 22.492 1.00 77.88 83 LYS A C 1
ATOM 654 O O . LYS A 1 83 ? -7.698 -11.440 23.663 1.00 77.88 83 LYS A O 1
ATOM 659 N N . ARG A 1 84 ? -6.481 -12.533 22.137 1.00 73.94 84 ARG A N 1
ATOM 660 C CA . ARG A 1 84 ? -5.685 -13.283 23.128 1.00 73.94 84 ARG A CA 1
ATOM 661 C C . ARG A 1 84 ? -4.888 -12.378 24.064 1.00 73.94 84 ARG A C 1
ATOM 663 O O . ARG A 1 84 ? -4.717 -12.714 25.228 1.00 73.94 84 ARG A O 1
ATOM 670 N N . THR A 1 85 ? -4.411 -11.246 23.557 1.00 76.25 85 THR A N 1
ATOM 671 C CA . THR A 1 85 ? -3.593 -10.306 24.332 1.00 76.25 85 THR A CA 1
ATOM 672 C C . THR A 1 85 ? -4.425 -9.412 25.255 1.00 76.25 85 THR A C 1
ATOM 674 O O . THR A 1 85 ? -3.971 -9.104 26.354 1.00 76.25 85 THR A O 1
ATOM 677 N N . TYR A 1 86 ? -5.614 -8.977 24.817 1.00 68.56 86 TYR A N 1
ATOM 678 C CA . TYR A 1 86 ? -6.416 -7.958 25.510 1.00 68.56 86 TYR A CA 1
ATOM 679 C C . TYR A 1 86 ? -7.687 -8.478 26.190 1.00 68.56 86 TYR A C 1
ATOM 681 O O . TYR A 1 86 ? -8.190 -7.860 27.125 1.00 68.56 86 TYR A O 1
ATOM 689 N N . LEU A 1 87 ? -8.226 -9.608 25.735 1.00 72.62 87 LEU A N 1
ATOM 690 C CA . LEU A 1 87 ? -9.401 -10.254 26.322 1.00 72.62 87 LEU A CA 1
ATOM 691 C C . LEU A 1 87 ? -8.966 -11.431 27.193 1.00 72.62 87 LEU A C 1
ATOM 693 O O . LEU A 1 87 ? -9.435 -12.555 27.031 1.00 72.62 87 LEU A O 1
ATOM 697 N N . THR A 1 88 ? -8.040 -11.184 28.115 1.00 76.88 88 THR A N 1
ATOM 698 C CA . THR A 1 88 ? -7.736 -12.153 29.168 1.00 76.88 88 THR A CA 1
ATOM 699 C C . THR A 1 88 ? -8.635 -11.899 30.370 1.00 76.88 88 THR A C 1
ATOM 701 O O . THR A 1 88 ? -9.002 -10.757 30.664 1.00 76.88 88 THR A O 1
ATOM 704 N N . ALA A 1 89 ? -8.976 -12.969 31.093 1.00 76.69 89 ALA A N 1
ATOM 705 C CA . ALA A 1 89 ? -9.745 -12.860 32.330 1.00 76.69 89 ALA A CA 1
ATOM 706 C C . ALA A 1 89 ? -9.092 -11.874 33.304 1.00 76.69 89 ALA A C 1
ATOM 708 O O . ALA A 1 89 ? -9.781 -11.038 33.866 1.00 76.69 89 ALA A O 1
ATOM 709 N N . GLU A 1 90 ? -7.765 -11.899 33.413 1.00 81.50 90 GLU A N 1
ATOM 710 C CA . GLU A 1 90 ? -6.990 -11.033 34.303 1.00 81.50 90 GLU A CA 1
ATOM 711 C C . GLU A 1 90 ? -7.087 -9.540 33.942 1.00 81.50 90 GLU A C 1
ATOM 713 O O . GLU A 1 90 ? -7.256 -8.696 34.820 1.00 81.50 90 GLU A O 1
ATOM 718 N N . GLN A 1 91 ? -7.045 -9.182 32.654 1.00 80.75 91 GLN A N 1
ATOM 719 C CA . GLN A 1 91 ? -7.155 -7.778 32.246 1.00 80.75 91 GLN A CA 1
ATOM 720 C C . GLN A 1 91 ? -8.572 -7.230 32.407 1.00 80.75 91 GLN A C 1
ATOM 722 O O . GLN A 1 91 ? -8.743 -6.089 32.839 1.00 80.75 91 GLN A O 1
ATOM 727 N N . ILE A 1 92 ? -9.590 -8.031 32.083 1.00 81.62 92 ILE A N 1
ATOM 728 C CA . ILE A 1 92 ? -10.991 -7.644 32.294 1.00 81.62 92 ILE A CA 1
ATOM 729 C C . ILE A 1 92 ? -11.275 -7.520 33.793 1.00 81.62 92 ILE A C 1
ATOM 731 O O . ILE A 1 92 ? -11.920 -6.563 34.218 1.00 81.62 92 ILE A O 1
ATOM 735 N N . ASP A 1 93 ? -10.736 -8.435 34.597 1.00 84.06 93 ASP A N 1
ATOM 736 C CA . ASP A 1 93 ? -10.823 -8.414 36.053 1.00 84.06 93 ASP A CA 1
ATOM 737 C C . ASP A 1 93 ? -10.190 -7.144 36.653 1.00 84.06 93 ASP A C 1
ATOM 739 O O . ASP A 1 93 ? -10.804 -6.487 37.502 1.00 84.06 93 ASP A O 1
ATOM 743 N N . TYR A 1 94 ? -9.021 -6.740 36.143 1.00 86.06 94 TYR A N 1
ATOM 744 C CA . TYR A 1 94 ? -8.344 -5.496 36.516 1.00 86.06 94 TYR A CA 1
ATOM 745 C C . TYR A 1 94 ? -9.130 -4.241 36.100 1.00 86.06 94 TYR A C 1
ATOM 747 O O . TYR A 1 94 ? -9.282 -3.309 36.893 1.00 86.06 94 TYR A O 1
ATOM 755 N N . GLN A 1 95 ? -9.661 -4.193 34.872 1.00 84.44 95 GLN A N 1
ATOM 756 C CA . GLN A 1 95 ? -10.458 -3.054 34.395 1.00 84.44 95 GLN A CA 1
ATOM 757 C C . GLN A 1 95 ? -11.767 -2.912 35.177 1.00 84.44 95 GLN A C 1
ATOM 759 O O . GLN A 1 95 ? -12.122 -1.800 35.565 1.00 84.44 95 GLN A O 1
ATOM 764 N N . LEU A 1 96 ? -12.460 -4.018 35.464 1.00 84.31 96 LEU A N 1
ATOM 765 C CA . LEU A 1 96 ? -13.667 -4.011 36.292 1.00 84.31 96 LEU A CA 1
ATOM 766 C C . LEU A 1 96 ? -13.375 -3.520 37.706 1.00 84.31 96 LEU A C 1
ATOM 768 O O . LEU A 1 96 ? -14.120 -2.701 38.231 1.00 84.31 96 LEU A O 1
ATOM 772 N N . GLU A 1 97 ? -12.276 -3.959 38.311 1.00 86.62 97 GLU A N 1
ATOM 773 C CA . GLU A 1 97 ? -11.873 -3.475 39.630 1.00 86.62 97 GLU A CA 1
ATOM 774 C C . GLU A 1 97 ? -11.541 -1.985 39.625 1.00 86.62 97 GLU A C 1
ATOM 776 O O . GLU A 1 97 ? -11.979 -1.243 40.505 1.00 86.62 97 GLU A O 1
ATOM 781 N N . LYS A 1 98 ? -10.828 -1.514 38.600 1.00 88.50 98 LYS A N 1
ATOM 782 C CA . LYS A 1 98 ? -10.550 -0.091 38.412 1.00 88.50 98 LYS A CA 1
ATOM 783 C C . LYS A 1 98 ? -11.836 0.722 38.241 1.00 88.50 98 LYS A C 1
ATOM 785 O O . LYS A 1 98 ? -11.944 1.797 38.825 1.00 88.50 98 LYS A O 1
ATOM 790 N N . LEU A 1 99 ? -12.806 0.221 37.474 1.00 87.31 99 LEU A N 1
ATOM 791 C CA . LEU A 1 99 ? -14.113 0.859 37.297 1.00 87.31 99 LEU A CA 1
ATOM 792 C C . LEU A 1 99 ? -14.902 0.886 38.609 1.00 87.31 99 LEU A C 1
ATOM 794 O O . LEU A 1 99 ? -15.395 1.946 38.981 1.00 87.31 99 LEU A O 1
ATOM 798 N N . LEU A 1 100 ? -14.962 -0.223 39.349 1.00 86.12 100 LEU A N 1
ATOM 799 C CA . LEU A 1 100 ? -15.640 -0.314 40.649 1.00 86.12 100 LEU A CA 1
ATOM 800 C C . LEU A 1 100 ? -14.982 0.557 41.732 1.00 86.12 100 LEU A C 1
ATOM 802 O O . LEU A 1 100 ? -15.651 0.985 42.670 1.00 86.12 100 LEU A O 1
ATOM 806 N N . ASN A 1 101 ? -13.683 0.833 41.604 1.00 87.12 101 ASN A N 1
ATOM 807 C CA . ASN A 1 101 ? -12.939 1.761 42.457 1.00 87.12 101 ASN A CA 1
ATOM 808 C C . ASN A 1 101 ? -12.918 3.203 41.932 1.00 87.12 101 ASN A C 1
ATOM 810 O O . ASN A 1 101 ? 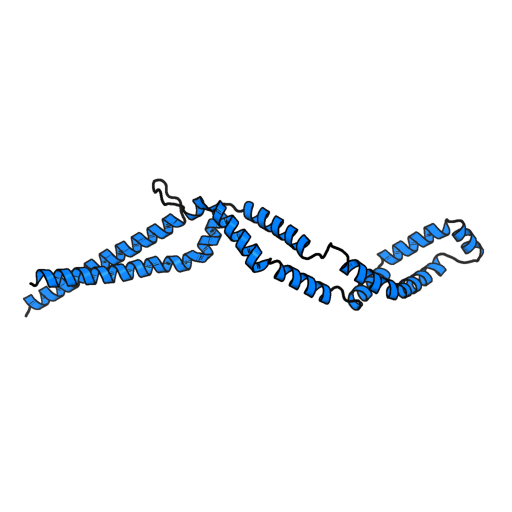-12.302 4.066 42.554 1.00 87.12 101 ASN A O 1
ATOM 814 N N . SER A 1 102 ? -13.543 3.472 40.788 1.00 88.81 102 SER A N 1
ATOM 815 C CA . SER A 1 102 ? -13.576 4.812 40.218 1.00 88.81 102 SER A CA 1
ATOM 816 C C . SER A 1 102 ? -14.618 5.683 40.913 1.00 88.81 102 SER A C 1
ATOM 818 O O . SER A 1 102 ? -15.642 5.202 41.402 1.00 88.81 102 SER A O 1
ATOM 820 N N . ARG A 1 103 ? -14.394 6.998 40.855 1.00 87.06 103 ARG A N 1
ATOM 821 C CA . ARG A 1 103 ? -15.355 7.997 41.330 1.00 87.06 103 ARG A CA 1
ATOM 822 C C . ARG A 1 103 ? -16.728 7.849 40.666 1.00 87.06 103 ARG A C 1
ATOM 824 O O . ARG A 1 103 ? -17.739 8.019 41.324 1.00 87.06 103 ARG A O 1
ATOM 831 N N . ILE A 1 104 ? -16.755 7.437 39.396 1.00 87.44 104 ILE A N 1
ATOM 832 C CA . ILE A 1 104 ? -17.992 7.196 38.642 1.00 87.44 104 ILE A CA 1
ATOM 833 C C . ILE A 1 104 ? -18.828 6.097 39.310 1.00 87.44 104 ILE A C 1
ATOM 835 O O . ILE A 1 104 ? -20.032 6.260 39.479 1.00 87.44 104 ILE A O 1
ATOM 839 N N . ALA A 1 105 ? -18.208 4.984 39.714 1.00 86.25 105 ALA A N 1
ATOM 840 C CA . ALA A 1 105 ? -18.931 3.909 40.391 1.00 86.25 105 ALA A CA 1
ATOM 841 C C . ALA A 1 105 ? -19.421 4.335 41.780 1.00 86.25 105 ALA A C 1
ATOM 843 O O . ALA A 1 105 ? -20.530 3.979 42.168 1.00 86.25 105 ALA A O 1
ATOM 844 N N . GLU A 1 106 ? -18.625 5.113 42.514 1.00 87.00 106 GLU A N 1
ATOM 845 C CA . GLU A 1 106 ? -19.027 5.653 43.816 1.00 87.00 106 GLU A CA 1
ATOM 846 C C . GLU A 1 106 ? -20.219 6.606 43.688 1.00 87.00 106 GLU A C 1
ATOM 848 O O . GLU A 1 106 ? -21.192 6.454 44.427 1.00 87.00 106 GLU A O 1
ATOM 853 N N . ASP A 1 107 ? -20.195 7.510 42.709 1.00 89.38 107 ASP A N 1
ATOM 854 C CA . ASP A 1 107 ? -21.291 8.436 42.423 1.00 89.38 107 ASP A CA 1
ATOM 855 C C . ASP A 1 107 ? -22.581 7.672 42.070 1.00 89.38 107 ASP A C 1
ATOM 857 O O . ASP A 1 107 ? -23.626 7.922 42.673 1.00 89.38 107 ASP A O 1
ATOM 861 N N . VAL A 1 108 ? -22.502 6.663 41.188 1.00 89.44 108 VAL A N 1
ATOM 862 C CA . VAL A 1 108 ? -23.651 5.811 40.818 1.00 89.44 108 VAL A CA 1
ATOM 863 C C . VAL A 1 108 ? -24.195 5.045 42.027 1.00 89.44 108 VAL A C 1
ATOM 865 O O . VAL A 1 108 ? -25.406 4.994 42.235 1.00 89.44 108 VAL A O 1
ATOM 868 N N . ILE A 1 109 ? -23.330 4.460 42.861 1.00 88.25 109 ILE A N 1
ATOM 869 C CA . ILE A 1 109 ? -23.761 3.759 44.082 1.00 88.25 109 ILE A CA 1
ATOM 870 C C . ILE A 1 109 ? -24.456 4.737 45.036 1.00 88.25 109 ILE A C 1
ATOM 872 O O . ILE A 1 109 ? -25.501 4.412 45.606 1.00 88.25 109 ILE A O 1
ATOM 876 N N . HIS A 1 110 ? -23.903 5.936 45.219 1.00 88.81 110 HIS A N 1
ATOM 877 C CA . HIS A 1 110 ? -24.493 6.953 46.079 1.00 88.81 110 HIS A CA 1
ATOM 878 C C . HIS A 1 110 ? -25.848 7.437 45.563 1.00 88.81 110 HIS A C 1
ATOM 880 O O . HIS A 1 110 ? -26.761 7.586 46.376 1.00 88.81 110 HIS A O 1
ATOM 886 N N . GLU A 1 111 ? -25.998 7.654 44.261 1.00 90.31 111 GLU A N 1
ATOM 887 C CA . GLU A 1 111 ? -27.263 8.038 43.634 1.00 90.31 111 GLU A CA 1
ATOM 888 C C . GLU A 1 111 ? -28.320 6.938 43.806 1.00 90.31 111 GLU A C 1
ATOM 890 O O . GLU A 1 111 ? -29.410 7.192 44.314 1.00 90.31 111 GLU A O 1
ATOM 895 N N . GLN A 1 112 ? -27.978 5.684 43.498 1.00 88.25 112 GLN A N 1
ATOM 896 C CA . GLN A 1 112 ? -28.908 4.556 43.624 1.00 88.25 112 GLN A CA 1
ATOM 897 C C . GLN A 1 112 ? -29.346 4.319 45.073 1.00 88.25 112 GLN A C 1
ATOM 899 O O . GLN A 1 112 ? -30.514 4.035 45.338 1.00 88.25 112 GLN A O 1
ATOM 904 N N . LEU A 1 113 ? -28.440 4.488 46.041 1.00 88.19 113 LEU A N 1
ATOM 905 C CA . LEU A 1 113 ? -28.805 4.425 47.455 1.00 88.19 113 LEU A CA 1
ATOM 906 C C . LEU A 1 113 ? -29.685 5.601 47.883 1.00 88.19 113 LEU A C 1
ATOM 908 O O . LEU A 1 113 ? -30.472 5.457 48.812 1.00 88.19 113 LEU A O 1
ATOM 912 N N . GLU A 1 114 ? -29.568 6.764 47.249 1.00 88.38 114 GLU A N 1
ATOM 913 C CA . GLU A 1 114 ? -30.458 7.895 47.510 1.00 88.38 114 GLU A CA 1
ATOM 914 C C . GLU A 1 114 ? -31.875 7.616 47.028 1.00 88.38 114 GLU A C 1
ATOM 916 O O . GLU A 1 114 ? -32.823 7.760 47.801 1.00 88.38 114 GLU A O 1
ATOM 921 N N . VAL A 1 115 ? -31.992 7.120 45.794 1.00 89.81 115 VAL A N 1
ATOM 922 C CA . VAL A 1 115 ? -33.259 6.674 45.211 1.00 89.81 115 VAL A CA 1
ATOM 923 C C . VAL A 1 115 ? -33.887 5.596 46.091 1.00 89.81 115 VAL A C 1
ATOM 925 O O . VAL A 1 115 ? -35.045 5.733 46.483 1.00 89.81 115 VAL A O 1
ATOM 928 N N . LEU A 1 116 ? -33.113 4.581 46.498 1.00 89.00 116 LEU A N 1
ATOM 929 C CA . LEU A 1 116 ? -33.574 3.518 47.395 1.00 89.00 116 LEU A CA 1
ATOM 930 C C . LEU A 1 116 ? -34.146 4.089 48.697 1.00 89.00 116 LEU A C 1
ATOM 932 O O . LEU A 1 116 ? -35.207 3.663 49.135 1.00 89.00 116 LEU A O 1
ATOM 936 N N . MET A 1 117 ? -33.494 5.075 49.313 1.00 85.75 117 MET A N 1
ATOM 937 C CA . MET A 1 117 ? -33.948 5.662 50.582 1.00 85.75 117 MET A CA 1
ATOM 938 C C . MET A 1 117 ? -35.241 6.484 50.454 1.00 85.75 117 MET A C 1
ATOM 940 O O . MET A 1 117 ? -35.870 6.770 51.478 1.00 85.75 117 MET A O 1
ATOM 944 N N . GLY A 1 118 ? -35.638 6.839 49.227 1.00 86.31 118 GLY A N 1
ATOM 945 C CA . GLY A 1 118 ? -36.938 7.426 48.894 1.00 86.31 118 GLY A CA 1
ATOM 946 C C . GLY A 1 118 ? -38.053 6.402 48.632 1.00 86.31 118 GLY A C 1
ATOM 947 O O . GLY A 1 118 ? -39.217 6.789 48.574 1.00 86.31 118 GLY A O 1
ATOM 948 N N . THR A 1 119 ? -37.730 5.110 48.498 1.00 91.00 119 THR A N 1
ATOM 949 C CA . THR A 1 119 ? -38.714 4.036 48.256 1.00 91.00 119 THR A CA 1
ATOM 950 C C . THR A 1 119 ? -39.384 3.540 49.549 1.00 91.00 119 THR A C 1
ATOM 952 O O . THR A 1 119 ? -38.844 3.735 50.647 1.00 91.00 119 THR A O 1
ATOM 955 N N . PRO A 1 120 ? -40.542 2.851 49.463 1.00 87.94 120 PRO A N 1
ATOM 956 C CA . PRO A 1 120 ? -41.175 2.194 50.610 1.00 87.94 120 PRO A CA 1
ATOM 957 C C . PRO A 1 120 ? -40.247 1.212 51.344 1.00 87.94 120 PRO A C 1
ATOM 959 O O . PRO A 1 120 ? -40.304 1.098 52.571 1.00 87.94 120 PRO A O 1
ATOM 962 N N . GLU A 1 121 ? -39.365 0.523 50.620 1.00 87.56 121 GLU A N 1
ATOM 963 C CA . GLU A 1 121 ? -38.336 -0.359 51.173 1.00 87.56 121 GLU A CA 1
ATOM 964 C C . GLU A 1 121 ? -37.281 0.441 51.945 1.00 87.56 121 GLU A C 1
ATOM 966 O O . GLU A 1 121 ? -36.932 0.089 53.073 1.00 87.56 121 GLU A O 1
ATOM 971 N N . GLY A 1 122 ? -36.826 1.563 51.385 1.00 86.81 122 GLY A N 1
ATOM 972 C CA . GLY A 1 122 ? -35.913 2.493 52.050 1.00 86.81 122 GLY A CA 1
ATOM 973 C C . GLY A 1 122 ? -36.478 3.071 53.342 1.00 86.81 122 GLY A C 1
AT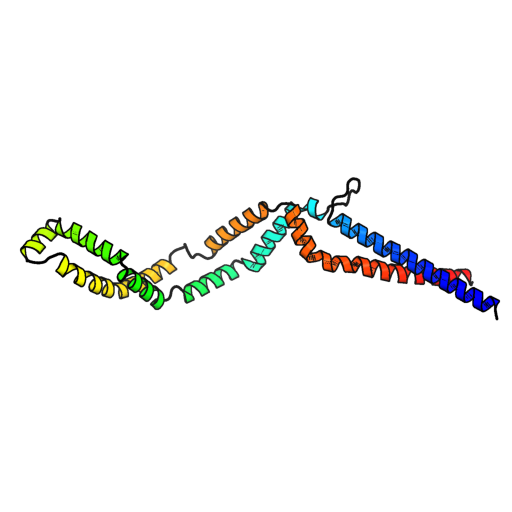OM 974 O O . GLY A 1 122 ? -35.764 3.181 54.339 1.00 86.81 122 GLY A O 1
ATOM 975 N N . LEU A 1 123 ? -37.775 3.384 53.372 1.00 85.69 123 LEU A N 1
ATOM 976 C CA . LEU A 1 123 ? -38.449 3.860 54.579 1.00 85.69 123 LEU A CA 1
ATOM 977 C C . LEU A 1 123 ? -38.439 2.797 55.691 1.00 85.69 123 LEU A C 1
ATOM 979 O O . LEU A 1 123 ? -38.134 3.118 56.840 1.00 85.69 123 LEU A O 1
ATOM 983 N N . LYS A 1 124 ? -38.682 1.525 55.348 1.00 89.12 124 LYS A N 1
ATOM 984 C CA . LYS A 1 124 ? -38.565 0.399 56.292 1.00 89.12 124 LYS A CA 1
ATOM 985 C C . LYS A 1 124 ? -37.128 0.220 56.790 1.00 89.12 124 LYS A C 1
ATOM 987 O O . LYS A 1 124 ? -36.917 0.019 57.983 1.00 89.12 124 LYS A O 1
ATOM 992 N N . LEU A 1 125 ? -36.133 0.349 55.911 1.00 86.50 125 LEU A N 1
ATOM 993 C CA . LEU A 1 125 ? -34.715 0.285 56.289 1.00 86.50 125 LEU A CA 1
ATOM 994 C C . LEU A 1 125 ? -34.328 1.416 57.255 1.00 86.50 125 LEU A C 1
ATOM 996 O O . LEU A 1 125 ? -33.641 1.175 58.249 1.00 86.50 125 LEU A O 1
ATOM 1000 N N . ARG A 1 126 ? -34.835 2.632 57.025 1.00 83.38 126 ARG A N 1
ATOM 1001 C CA . ARG A 1 126 ? -34.650 3.776 57.931 1.00 83.38 126 ARG A CA 1
ATOM 1002 C C . ARG A 1 126 ? -35.271 3.536 59.300 1.00 83.38 126 ARG A C 1
ATOM 1004 O O . ARG A 1 126 ? -34.647 3.870 60.303 1.00 83.38 126 ARG A O 1
ATOM 1011 N N . MET A 1 127 ? -36.463 2.939 59.348 1.00 85.31 127 MET A N 1
ATOM 1012 C CA . MET A 1 127 ? -37.124 2.567 60.604 1.00 85.31 127 MET A CA 1
ATOM 1013 C C . MET A 1 127 ? -36.316 1.534 61.407 1.00 85.31 127 MET A C 1
ATOM 1015 O O . MET A 1 127 ? -36.349 1.562 62.632 1.00 85.31 127 MET A O 1
ATOM 1019 N N . LEU A 1 128 ? -35.526 0.684 60.739 1.00 86.81 128 LEU A N 1
ATOM 1020 C CA . LEU A 1 128 ? -34.586 -0.261 61.362 1.00 86.81 128 LEU A CA 1
ATOM 1021 C C . LEU A 1 128 ? -33.219 0.366 61.722 1.00 86.81 128 LEU A C 1
ATOM 1023 O O . LEU A 1 128 ? -32.293 -0.344 62.109 1.00 86.81 128 LEU A O 1
ATOM 1027 N N . GLY A 1 129 ? -33.054 1.688 61.586 1.00 81.25 129 GLY A N 1
ATOM 1028 C CA . GLY A 1 129 ? -31.799 2.389 61.894 1.00 81.25 129 GLY A CA 1
ATOM 1029 C C . GLY A 1 129 ? -30.681 2.175 60.862 1.00 81.25 129 GLY A C 1
ATOM 1030 O O . GLY A 1 129 ? -29.507 2.470 61.132 1.00 81.25 129 GLY A O 1
ATOM 1031 N N . VAL A 1 130 ? -31.025 1.660 59.677 1.00 84.25 130 VAL A N 1
ATOM 1032 C CA . VAL A 1 130 ? -30.104 1.493 58.551 1.00 84.25 130 VAL A CA 1
ATOM 1033 C C . VAL A 1 130 ? -30.100 2.777 57.726 1.00 84.25 130 VAL A C 1
ATOM 1035 O O . VAL A 1 130 ? -31.129 3.236 57.234 1.00 84.25 130 VAL A O 1
ATOM 1038 N N . THR A 1 131 ? -28.924 3.384 57.585 1.00 80.19 131 THR A N 1
ATOM 1039 C CA . THR A 1 131 ? -28.729 4.627 56.831 1.00 80.19 131 THR A CA 1
ATOM 1040 C C . THR A 1 131 ? -27.946 4.371 55.545 1.00 80.19 131 THR A C 1
ATOM 1042 O O . THR A 1 131 ? -27.171 3.417 55.456 1.00 80.19 131 THR A O 1
ATOM 1045 N N . LYS A 1 132 ? -28.087 5.271 54.561 1.00 78.62 132 LYS A N 1
ATOM 1046 C CA . LYS A 1 132 ? -27.311 5.280 53.304 1.00 78.62 132 LYS A CA 1
ATOM 1047 C C . LYS A 1 132 ? -25.807 5.106 53.552 1.00 78.62 132 LYS A C 1
ATOM 1049 O O . LYS A 1 132 ? -25.161 4.310 52.881 1.00 78.62 132 LYS A O 1
ATOM 1054 N N . ALA A 1 133 ? -25.276 5.790 54.567 1.00 76.50 133 ALA A N 1
ATOM 1055 C CA . ALA A 1 133 ? -23.863 5.735 54.942 1.00 76.50 133 ALA A CA 1
ATOM 1056 C C . ALA A 1 133 ? -23.397 4.347 55.427 1.00 76.50 133 ALA A C 1
ATOM 1058 O O . ALA A 1 133 ? -22.231 4.012 55.256 1.00 76.50 133 ALA A O 1
ATOM 1059 N N . LYS A 1 134 ? -24.292 3.527 56.000 1.00 81.19 134 LYS A N 1
ATOM 1060 C CA . LYS A 1 134 ? -23.983 2.142 56.400 1.00 81.19 134 LYS A CA 1
ATOM 1061 C C . LYS A 1 134 ? -24.096 1.155 55.236 1.00 81.19 134 LYS A C 1
ATOM 1063 O O . LYS A 1 134 ? -23.388 0.156 55.224 1.00 81.19 134 LYS A O 1
ATOM 1068 N N . LEU A 1 135 ? -24.972 1.428 54.268 1.00 79.44 135 LEU A N 1
ATOM 1069 C CA . LEU A 1 135 ? -25.176 0.575 53.092 1.00 79.44 135 LEU A CA 1
ATOM 1070 C C . LEU A 1 135 ? -24.091 0.779 52.028 1.00 79.44 135 LEU A C 1
ATOM 1072 O O . LEU A 1 135 ? -23.616 -0.200 51.463 1.00 79.44 135 LEU A O 1
ATOM 1076 N N . ALA A 1 136 ? -23.653 2.021 51.801 1.00 80.25 136 ALA A N 1
ATOM 1077 C CA . ALA A 1 136 ? -22.624 2.366 50.814 1.00 80.25 136 ALA A CA 1
ATOM 1078 C C . ALA A 1 136 ? -21.358 1.479 50.870 1.00 80.25 136 ALA A C 1
ATOM 1080 O O . ALA A 1 136 ? -21.013 0.891 49.841 1.00 80.25 136 ALA A O 1
ATOM 1081 N N . PRO A 1 137 ? -20.702 1.273 52.031 1.00 83.50 137 PRO A N 1
ATOM 1082 C CA . PRO A 1 137 ? -19.511 0.424 52.107 1.00 83.50 137 PRO A CA 1
ATOM 1083 C C . PRO A 1 137 ? -19.794 -1.079 51.934 1.00 83.50 137 PRO A C 1
ATOM 1085 O O . PRO A 1 137 ? -18.855 -1.838 51.718 1.00 83.50 137 PRO A O 1
ATOM 1088 N N . LEU A 1 138 ? -21.054 -1.531 52.008 1.00 84.75 138 LEU A N 1
ATOM 1089 C CA . LEU A 1 138 ? -21.438 -2.941 51.838 1.00 84.75 138 LEU A CA 1
ATOM 1090 C C . LEU A 1 138 ? -21.744 -3.308 50.379 1.00 84.75 138 LEU A C 1
ATOM 1092 O O . LEU A 1 138 ? -21.599 -4.469 49.995 1.00 84.75 138 LEU A O 1
ATOM 1096 N N . VAL A 1 139 ? -22.126 -2.330 49.553 1.00 84.50 139 VAL A N 1
ATOM 1097 C CA . VAL A 1 139 ? -22.430 -2.541 48.127 1.00 84.50 139 VAL A CA 1
ATOM 1098 C C . VAL A 1 139 ? -21.165 -2.899 47.343 1.00 84.50 139 VAL A C 1
ATOM 1100 O O . VAL A 1 139 ? -21.152 -3.859 46.576 1.00 84.50 139 VAL A O 1
ATOM 1103 N N . LYS A 1 140 ? -20.066 -2.178 47.583 1.00 82.31 140 LYS A N 1
ATOM 1104 C CA . LYS A 1 140 ? -18.784 -2.379 46.890 1.00 82.31 140 LYS A CA 1
ATOM 1105 C C . LYS A 1 140 ? -18.215 -3.810 47.031 1.00 82.31 140 LYS A C 1
ATOM 1107 O O . LYS A 1 140 ? -17.935 -4.426 46.004 1.00 82.31 140 LYS A O 1
ATOM 1112 N N . PRO A 1 141 ? -18.097 -4.412 48.234 1.00 84.62 141 PRO A N 1
ATOM 1113 C CA . PRO A 1 141 ? -17.616 -5.789 48.377 1.00 84.62 141 PRO A CA 1
ATOM 1114 C C . PRO A 1 141 ? -18.582 -6.841 47.810 1.00 84.62 141 PRO A C 1
ATOM 1116 O O . PRO A 1 141 ? -18.131 -7.904 47.391 1.00 84.62 141 PRO A O 1
ATOM 1119 N N . GLN A 1 142 ? -19.892 -6.569 47.759 1.00 84.25 142 GLN A N 1
ATOM 1120 C CA . GLN A 1 142 ? -20.856 -7.438 47.071 1.00 84.25 142 GLN A CA 1
ATOM 1121 C C . GLN A 1 142 ? -20.584 -7.449 45.560 1.00 84.25 142 GLN A C 1
ATOM 1123 O O . GLN A 1 142 ? -20.412 -8.518 44.982 1.00 84.25 142 GLN A O 1
ATOM 1128 N N . LEU A 1 143 ? -20.443 -6.273 44.937 1.00 83.38 143 LEU A N 1
ATOM 1129 C CA . LEU A 1 143 ? -20.104 -6.146 43.512 1.00 83.38 143 LEU A CA 1
ATOM 1130 C C . LEU A 1 143 ? -18.767 -6.820 43.174 1.00 83.38 143 LEU A C 1
ATOM 1132 O O . LEU A 1 143 ? -18.667 -7.511 42.162 1.00 83.38 143 LEU A O 1
ATOM 1136 N N . MET A 1 144 ? -17.771 -6.705 44.058 1.00 82.69 144 MET A N 1
ATOM 1137 C CA . MET A 1 144 ? -16.486 -7.392 43.896 1.00 82.69 144 MET A CA 1
ATOM 1138 C C . MET A 1 144 ? -16.611 -8.920 43.925 1.00 82.69 144 MET A C 1
ATOM 1140 O O . MET A 1 144 ? -15.898 -9.591 43.188 1.00 82.69 144 MET A O 1
ATOM 1144 N N . LYS A 1 145 ? -17.532 -9.492 44.711 1.00 83.56 145 LYS A N 1
ATOM 1145 C CA . LYS A 1 145 ? -17.794 -10.944 44.689 1.00 83.56 145 LYS A CA 1
ATOM 1146 C C . LYS A 1 145 ? -18.475 -11.388 43.396 1.00 83.56 145 LYS A C 1
ATOM 1148 O O . LYS A 1 145 ? -18.165 -12.457 42.878 1.00 83.56 145 LYS A O 1
ATOM 1153 N N . TYR A 1 146 ? -19.377 -10.566 42.858 1.00 80.69 146 TYR A N 1
ATOM 1154 C CA . TYR A 1 146 ? -20.029 -10.857 41.580 1.00 80.69 146 TYR A CA 1
ATOM 1155 C C . TYR A 1 146 ? -19.084 -10.703 40.384 1.00 80.69 146 TYR A C 1
ATOM 1157 O O . TYR A 1 146 ? -19.293 -11.381 39.378 1.00 80.69 146 TYR A O 1
ATOM 1165 N N . LYS A 1 147 ? -18.013 -9.897 40.496 1.00 81.44 147 LYS A N 1
ATOM 1166 C CA . LYS A 1 147 ? -16.964 -9.754 39.468 1.00 81.44 147 LYS A CA 1
ATOM 1167 C C . LYS A 1 147 ? -16.479 -11.117 38.958 1.00 81.44 147 LYS A C 1
ATOM 1169 O O . LYS A 1 147 ? -16.464 -11.335 37.751 1.00 81.44 147 LYS A O 1
ATOM 1174 N N . THR A 1 148 ? -16.214 -12.064 39.859 1.00 79.06 148 THR A N 1
ATOM 1175 C CA . THR A 1 148 ? -15.736 -13.422 39.534 1.00 79.06 148 THR A CA 1
ATOM 1176 C C . THR A 1 148 ? -16.689 -14.210 38.627 1.00 79.06 148 THR A C 1
ATOM 1178 O O . THR A 1 148 ? -16.250 -15.074 37.873 1.00 79.06 148 THR A O 1
ATOM 1181 N N . HIS A 1 149 ? -17.987 -13.903 38.657 1.00 82.06 149 HIS A N 1
ATOM 1182 C CA . HIS A 1 149 ? -18.992 -14.510 37.780 1.00 82.06 149 HIS A CA 1
ATOM 1183 C C . HIS A 1 149 ? -19.251 -13.676 36.519 1.00 82.06 149 HIS A C 1
ATOM 1185 O O . HIS A 1 149 ? -19.552 -14.228 35.464 1.00 82.06 149 HIS A O 1
ATOM 1191 N N . ILE A 1 150 ? -19.105 -12.353 36.607 1.00 82.31 150 ILE A N 1
ATOM 1192 C CA . ILE A 1 150 ? -19.330 -11.421 35.497 1.00 82.31 150 ILE A CA 1
ATOM 1193 C C . ILE A 1 150 ? -18.194 -11.491 34.469 1.00 82.31 150 ILE A C 1
ATOM 1195 O O . ILE A 1 150 ? -18.468 -11.473 33.274 1.00 82.31 150 ILE A O 1
ATOM 1199 N N . VAL A 1 151 ? -16.936 -11.615 34.903 1.00 83.94 151 VAL A N 1
ATOM 1200 C CA . VAL A 1 151 ? -15.760 -11.707 34.014 1.00 83.94 151 VAL A CA 1
ATOM 1201 C C . VAL A 1 151 ? -15.885 -12.848 32.985 1.00 83.94 151 VAL A C 1
ATOM 1203 O O . VAL A 1 151 ? -15.775 -12.567 31.791 1.00 83.94 151 VAL A O 1
ATOM 1206 N N . PRO A 1 152 ? -16.157 -14.114 33.369 1.00 82.50 152 PRO A N 1
ATOM 1207 C CA . PRO A 1 152 ? -16.302 -15.203 32.397 1.00 82.50 152 PRO A CA 1
ATOM 1208 C C . PRO A 1 152 ? -17.545 -15.060 31.499 1.00 82.50 152 PRO A C 1
ATOM 1210 O O . PRO A 1 152 ? -17.509 -15.439 30.325 1.00 82.50 152 PRO A O 1
ATOM 1213 N N . LEU A 1 153 ? -18.635 -14.472 32.006 1.00 82.00 153 LEU A N 1
ATOM 1214 C CA . LEU A 1 153 ? -19.826 -14.175 31.200 1.00 82.00 153 LEU A CA 1
ATOM 1215 C C . LEU A 1 153 ? -19.561 -13.073 30.164 1.00 82.00 153 LEU A C 1
ATOM 1217 O O . LEU A 1 153 ? -19.999 -13.181 29.021 1.00 82.00 153 LEU A O 1
ATOM 1221 N N . LEU A 1 154 ? -18.808 -12.035 30.532 1.00 80.44 154 LEU A N 1
ATOM 1222 C CA . LEU A 1 154 ? -18.375 -10.991 29.605 1.00 80.44 154 LEU A CA 1
ATOM 1223 C C . LEU A 1 154 ? -17.439 -11.552 28.538 1.00 80.44 154 LEU A C 1
ATOM 1225 O O . LEU A 1 154 ? -17.627 -11.244 27.369 1.00 80.44 154 LEU A O 1
ATOM 1229 N N . LEU A 1 155 ? -16.477 -12.402 28.908 1.00 78.19 155 LEU A N 1
ATOM 1230 C CA . LEU A 1 155 ? -15.573 -13.042 27.948 1.00 78.19 155 LEU A CA 1
ATOM 1231 C C . LEU A 1 155 ? -16.331 -13.850 26.892 1.00 78.19 155 LEU A C 1
ATOM 1233 O O . LEU A 1 155 ? -16.149 -13.621 25.700 1.00 78.19 155 LEU A O 1
ATOM 1237 N N . SER A 1 156 ? -17.232 -14.732 27.325 1.00 75.50 156 SER A N 1
ATOM 1238 C CA . SER A 1 156 ? -18.060 -15.533 26.411 1.00 75.50 156 SER A CA 1
ATOM 1239 C C . SER A 1 156 ? -19.017 -14.676 25.568 1.00 75.50 156 SER A C 1
ATOM 1241 O O . SER A 1 156 ? -19.252 -14.964 24.391 1.00 75.50 156 SER A O 1
ATOM 1243 N N . SER A 1 157 ? -19.523 -13.572 26.123 1.00 76.50 157 SER A N 1
ATOM 1244 C CA . SER A 1 157 ? -20.344 -12.606 25.379 1.00 76.50 157 SER A CA 1
ATOM 1245 C C . SER A 1 157 ? -19.534 -11.821 24.341 1.00 76.50 157 SER A C 1
ATOM 1247 O O . SER A 1 157 ? -20.026 -11.554 23.253 1.00 76.50 157 SER A O 1
ATOM 1249 N N . ILE A 1 158 ? -18.283 -11.457 24.635 1.00 72.62 158 ILE A N 1
ATOM 1250 C CA . ILE A 1 158 ? -17.403 -10.745 23.695 1.00 72.62 158 ILE A CA 1
ATOM 1251 C C . ILE A 1 158 ? -16.915 -11.680 22.582 1.00 72.62 158 ILE A C 1
ATOM 1253 O O . ILE A 1 158 ? -16.810 -11.255 21.434 1.00 72.62 158 ILE A O 1
ATOM 1257 N N . GLU A 1 159 ? -16.640 -12.950 22.890 1.00 68.44 159 GLU A N 1
ATOM 1258 C CA . GLU A 1 159 ? -16.313 -13.957 21.872 1.00 68.44 159 GLU A CA 1
ATOM 1259 C C . GLU A 1 159 ? -17.470 -14.198 20.896 1.00 68.44 159 GLU A C 1
ATOM 1261 O O . GLU A 1 159 ? -17.226 -14.403 19.707 1.00 68.44 159 GLU A O 1
ATOM 1266 N N . SER A 1 160 ? -18.712 -14.133 21.385 1.00 64.81 160 SER A N 1
ATOM 1267 C CA . SER A 1 160 ? -19.928 -14.262 20.571 1.00 64.81 160 SER A CA 1
ATOM 1268 C C . SER A 1 160 ? -20.368 -12.961 19.893 1.00 64.81 160 SER A C 1
ATOM 1270 O O . SER A 1 160 ? -21.136 -13.012 18.932 1.00 64.81 160 SER A O 1
ATOM 1272 N N . PHE A 1 161 ? -19.879 -11.798 20.336 1.00 61.66 161 PHE A N 1
ATOM 1273 C CA . PHE A 1 161 ? -20.188 -10.522 19.700 1.00 61.66 161 PHE A CA 1
ATOM 1274 C C . PHE A 1 161 ? -19.488 -10.402 18.338 1.00 61.66 161 PHE A C 1
ATOM 1276 O O . PHE A 1 161 ? -18.264 -10.286 18.226 1.00 61.66 161 PHE A O 1
ATOM 1283 N N . ASP A 1 162 ? -20.308 -10.311 17.295 1.00 56.91 162 ASP A N 1
ATOM 1284 C CA . ASP A 1 162 ? -19.929 -10.114 15.890 1.00 56.91 162 ASP A CA 1
ATOM 1285 C C . ASP A 1 162 ? -19.154 -8.793 15.640 1.00 56.91 162 ASP A C 1
ATOM 1287 O O . ASP A 1 162 ? -18.582 -8.564 14.577 1.00 56.91 162 ASP A O 1
ATOM 1291 N N . LEU A 1 163 ? -19.070 -7.907 16.643 1.00 53.25 163 LEU A N 1
ATOM 1292 C CA . LEU A 1 163 ? -18.330 -6.635 16.593 1.00 53.25 163 LEU A CA 1
ATOM 1293 C C . LEU A 1 163 ? -16.809 -6.809 16.459 1.00 53.25 163 LEU A C 1
ATOM 1295 O O . LEU A 1 163 ? -16.133 -5.912 15.960 1.00 53.25 163 LEU A O 1
ATOM 1299 N N . LEU A 1 164 ? -16.265 -7.956 16.875 1.00 63.84 164 LEU A N 1
ATOM 1300 C CA . LEU A 1 164 ? -14.875 -8.334 16.607 1.00 63.84 164 LEU A CA 1
ATOM 1301 C C . LEU A 1 164 ? -14.780 -9.399 15.513 1.00 63.84 164 LEU A C 1
ATOM 1303 O O . LEU A 1 164 ? -13.813 -10.175 15.482 1.00 63.84 164 LEU A O 1
ATOM 1307 N N . ASN A 1 165 ? -15.794 -9.499 14.654 1.00 75.06 165 ASN A N 1
ATOM 1308 C CA . ASN A 1 165 ? -15.715 -10.363 13.500 1.00 75.06 165 ASN A CA 1
ATOM 1309 C C . ASN A 1 165 ? -14.755 -9.732 12.492 1.00 75.06 165 ASN A C 1
ATOM 1311 O O . ASN A 1 165 ? -14.937 -8.607 12.018 1.00 75.06 165 ASN A O 1
ATOM 1315 N N . ALA A 1 166 ? -13.671 -10.456 12.229 1.00 78.75 166 ALA A N 1
ATOM 1316 C CA . ALA A 1 166 ? -12.574 -9.963 11.414 1.00 78.75 166 ALA A CA 1
ATOM 1317 C C . ALA A 1 166 ? -13.026 -9.588 10.000 1.00 78.75 166 ALA A C 1
ATOM 1319 O O . ALA A 1 166 ? -12.438 -8.698 9.391 1.00 78.75 166 ALA A O 1
ATOM 1320 N N . ASP A 1 167 ? -14.088 -10.228 9.510 1.00 83.06 167 ASP A N 1
ATOM 1321 C CA . ASP A 1 167 ? -14.636 -9.969 8.185 1.00 83.06 167 ASP A CA 1
ATOM 1322 C C . ASP A 1 167 ? -15.352 -8.615 8.122 1.00 83.06 167 ASP A C 1
ATOM 1324 O O . ASP A 1 167 ? -15.073 -7.832 7.219 1.00 83.06 167 ASP A O 1
ATOM 1328 N N . HIS A 1 168 ? -16.180 -8.282 9.116 1.00 84.94 168 HIS A N 1
ATOM 1329 C CA . HIS A 1 168 ? -16.900 -7.005 9.152 1.00 84.94 168 HIS A CA 1
ATOM 1330 C C . HIS A 1 168 ? -15.951 -5.810 9.345 1.00 84.94 168 HIS A C 1
ATOM 1332 O O . HIS A 1 168 ? -16.064 -4.793 8.661 1.00 84.94 168 HIS A O 1
ATOM 1338 N N . LEU A 1 169 ? -14.949 -5.936 10.226 1.00 84.56 169 LEU A N 1
ATOM 1339 C CA . LEU A 1 169 ? -13.910 -4.906 10.373 1.00 84.56 169 LEU A CA 1
ATOM 1340 C C . LEU A 1 169 ? -13.085 -4.750 9.094 1.00 84.56 169 LEU A C 1
ATOM 1342 O O . LEU A 1 169 ? -12.759 -3.631 8.696 1.00 84.56 169 LEU A O 1
ATOM 1346 N N . ARG A 1 170 ? -12.775 -5.863 8.422 1.00 88.75 170 ARG A N 1
ATOM 1347 C CA . ARG A 1 170 ? -12.113 -5.825 7.121 1.00 88.75 170 ARG A CA 1
ATOM 1348 C C . ARG A 1 170 ? -12.967 -5.099 6.088 1.00 88.75 170 ARG A C 1
ATOM 1350 O O . ARG A 1 170 ? -12.411 -4.293 5.357 1.00 88.75 170 ARG A O 1
ATOM 1357 N N . GLU A 1 171 ? -14.270 -5.352 6.015 1.00 89.69 171 GLU A N 1
ATOM 1358 C CA . GLU A 1 171 ? -15.163 -4.664 5.073 1.00 89.69 171 GLU A CA 1
ATOM 1359 C C . GLU A 1 171 ? -15.165 -3.148 5.285 1.00 89.69 171 GLU A C 1
ATOM 1361 O O . GLU A 1 171 ? -15.000 -2.405 4.319 1.00 89.69 171 GLU A O 1
ATOM 1366 N N . GLN A 1 172 ? -15.227 -2.680 6.535 1.00 89.81 172 GLN A N 1
ATOM 1367 C CA . GLN A 1 172 ? -15.118 -1.246 6.832 1.00 89.81 172 GLN A CA 1
ATOM 1368 C C . GLN A 1 172 ? -13.765 -0.662 6.407 1.00 89.81 172 GLN A C 1
ATOM 1370 O O . GLN A 1 172 ? -13.700 0.439 5.862 1.00 89.81 172 GLN A O 1
ATOM 1375 N N . ILE A 1 173 ? -12.671 -1.400 6.621 1.00 89.25 173 ILE A N 1
ATOM 1376 C CA . ILE A 1 173 ? -11.334 -0.984 6.178 1.00 89.25 173 ILE A CA 1
ATOM 1377 C C . ILE A 1 173 ? -11.253 -0.953 4.645 1.00 89.25 173 ILE A C 1
ATOM 1379 O O . ILE A 1 173 ? -10.683 -0.020 4.081 1.00 89.25 173 ILE A O 1
ATOM 1383 N N . VAL A 1 174 ? -11.830 -1.948 3.967 1.00 90.31 174 VAL A N 1
ATOM 1384 C CA . VAL A 1 174 ? -11.892 -2.023 2.502 1.00 90.31 174 VAL A CA 1
ATOM 1385 C C . VAL A 1 174 ? -12.625 -0.813 1.939 1.00 90.31 174 VAL A C 1
ATOM 1387 O O . VAL A 1 174 ? -12.124 -0.184 1.005 1.00 90.31 174 VAL A O 1
ATOM 1390 N N . ASP A 1 175 ? -13.770 -0.465 2.518 1.00 91.50 175 ASP A N 1
ATOM 1391 C CA . ASP A 1 175 ? -14.572 0.679 2.095 1.00 91.50 175 ASP A CA 1
ATOM 1392 C C . ASP A 1 175 ? -13.838 2.007 2.335 1.00 91.50 175 ASP A C 1
ATOM 1394 O O . ASP A 1 175 ? -13.723 2.841 1.430 1.00 91.50 175 ASP A O 1
ATOM 1398 N N . LEU A 1 176 ? -13.214 2.163 3.508 1.00 92.19 176 LEU A N 1
ATOM 1399 C CA . LEU A 1 176 ? -12.409 3.336 3.838 1.00 92.19 176 LEU A CA 1
ATOM 1400 C C . LEU A 1 176 ? -11.233 3.510 2.866 1.00 92.19 176 LEU A C 1
ATOM 1402 O O . LEU A 1 176 ? -11.029 4.598 2.324 1.00 92.19 176 LEU A O 1
ATOM 1406 N N . ILE A 1 177 ? -10.459 2.451 2.615 1.00 90.31 177 ILE A N 1
ATOM 1407 C CA . ILE A 1 177 ? -9.306 2.495 1.704 1.00 90.31 177 ILE A CA 1
ATOM 1408 C C . ILE A 1 177 ? -9.767 2.775 0.276 1.00 90.31 177 ILE A C 1
ATOM 1410 O O . ILE A 1 177 ? -9.155 3.594 -0.414 1.00 90.31 177 ILE A O 1
ATOM 1414 N N . SER A 1 178 ? -10.853 2.141 -0.165 1.00 87.19 178 SER A N 1
ATOM 1415 C CA . SER A 1 178 ? -11.422 2.358 -1.495 1.00 87.19 178 SER A CA 1
ATOM 1416 C C . SER A 1 178 ? -11.854 3.812 -1.675 1.00 87.19 178 SER A C 1
ATOM 1418 O O . SER A 1 178 ? -11.466 4.440 -2.661 1.00 87.19 178 SER A O 1
ATOM 1420 N N . THR A 1 179 ? -12.556 4.380 -0.694 1.00 90.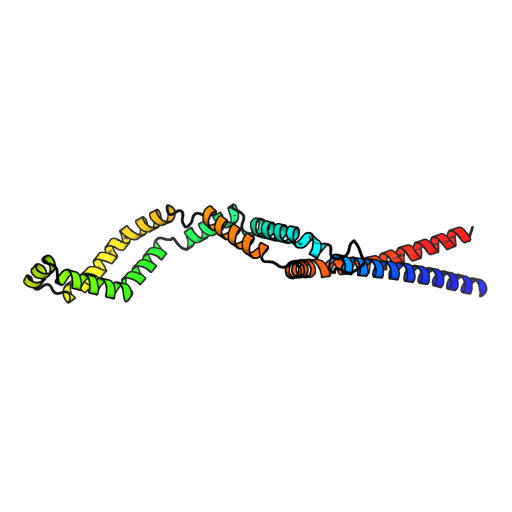31 179 THR A N 1
ATOM 1421 C CA . THR A 1 179 ? -13.004 5.780 -0.694 1.00 90.31 179 THR A CA 1
ATOM 1422 C C . THR A 1 179 ? -11.820 6.745 -0.730 1.00 90.31 179 THR A C 1
ATOM 1424 O O . THR A 1 179 ? -11.712 7.577 -1.630 1.00 90.31 179 THR A O 1
ATOM 1427 N N . ARG A 1 180 ? -10.846 6.581 0.172 1.00 88.50 180 ARG A N 1
ATOM 1428 C CA . ARG A 1 180 ? -9.657 7.452 0.232 1.00 88.50 180 ARG A CA 1
ATOM 1429 C C . ARG A 1 180 ? -8.794 7.350 -1.021 1.00 88.50 180 ARG A C 1
ATOM 1431 O O . ARG A 1 180 ? -8.212 8.339 -1.460 1.00 88.50 180 ARG A O 1
ATOM 1438 N N . THR A 1 181 ? -8.739 6.173 -1.637 1.00 87.12 181 THR A N 1
ATOM 1439 C CA . THR A 1 181 ? -8.007 5.975 -2.890 1.00 87.12 181 THR A CA 1
ATOM 1440 C C . THR A 1 181 ? -8.744 6.594 -4.081 1.00 87.12 181 THR A C 1
ATOM 1442 O O . THR A 1 181 ? -8.103 7.105 -4.999 1.00 87.12 181 THR A O 1
ATOM 1445 N N . GLN A 1 182 ? -10.081 6.614 -4.071 1.00 86.81 182 GLN A N 1
ATOM 1446 C CA . GLN A 1 182 ? -10.893 7.310 -5.076 1.00 86.81 182 GLN A CA 1
ATOM 1447 C C . GLN A 1 182 ? -10.779 8.837 -4.994 1.00 86.81 182 GLN A C 1
ATOM 1449 O O . GLN A 1 182 ? -10.945 9.505 -6.016 1.00 86.81 182 GLN A O 1
ATOM 1454 N N . GLU A 1 183 ? -10.441 9.389 -3.831 1.00 87.44 183 GLU A N 1
ATOM 1455 C CA . GLU A 1 183 ? -10.175 10.822 -3.654 1.00 87.44 183 GLU A CA 1
ATOM 1456 C C . GLU A 1 183 ? -8.809 11.254 -4.213 1.00 87.44 183 GLU A C 1
ATOM 1458 O O . GLU A 1 183 ? -8.581 12.445 -4.425 1.00 87.44 183 GLU A O 1
ATOM 1463 N N .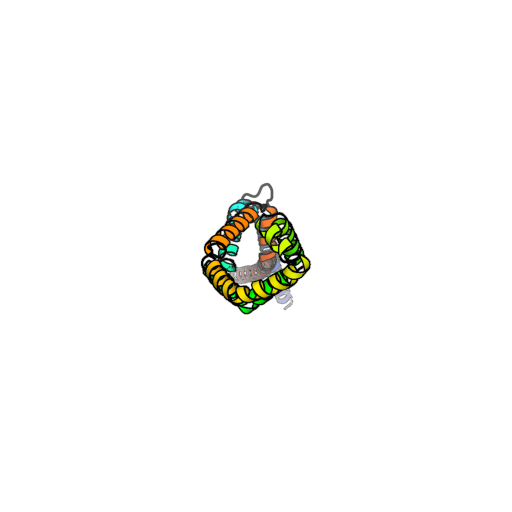 LEU A 1 184 ? -7.894 10.315 -4.501 1.00 87.00 184 LEU A N 1
ATOM 1464 C CA . LEU A 1 184 ? -6.566 10.663 -5.008 1.00 87.00 184 LEU A CA 1
ATOM 1465 C C . LEU A 1 184 ? -6.662 11.368 -6.363 1.00 87.00 184 LEU A C 1
ATOM 1467 O O . LEU A 1 184 ? -7.202 10.838 -7.333 1.00 87.00 184 LEU A O 1
ATOM 1471 N N . SER A 1 185 ? -6.072 12.549 -6.463 1.00 87.44 185 SER A N 1
ATOM 1472 C CA . SER A 1 185 ? -5.941 13.269 -7.726 1.00 87.44 185 SER A CA 1
ATOM 1473 C C . SER A 1 185 ? -4.913 12.604 -8.651 1.00 87.44 185 SER A C 1
ATOM 1475 O O . SER A 1 185 ? -4.007 11.889 -8.212 1.00 87.44 185 SER A O 1
ATOM 1477 N N . ALA A 1 186 ? -4.996 12.893 -9.952 1.00 86.00 186 ALA A N 1
ATOM 1478 C CA . ALA A 1 186 ? -4.007 12.421 -10.923 1.00 86.00 186 ALA A CA 1
ATOM 1479 C C . ALA A 1 186 ? -2.570 12.868 -10.572 1.00 86.00 186 ALA A C 1
ATOM 1481 O O . ALA A 1 186 ? -1.617 12.129 -10.813 1.00 86.00 186 ALA A O 1
ATOM 1482 N N . GLN A 1 187 ? -2.419 14.045 -9.953 1.00 86.00 187 GLN A N 1
ATOM 1483 C CA . GLN A 1 187 ? -1.127 14.580 -9.523 1.00 86.00 187 GLN A CA 1
ATOM 1484 C C . GLN A 1 187 ? -0.516 13.754 -8.382 1.00 86.00 187 GLN A C 1
ATOM 1486 O O . GLN A 1 187 ? 0.670 13.443 -8.423 1.00 86.00 187 GLN A O 1
ATOM 1491 N N . GLN A 1 188 ? -1.318 13.356 -7.389 1.00 86.50 188 GLN A N 1
ATOM 1492 C CA . GLN A 1 188 ? -0.847 12.537 -6.264 1.00 86.50 188 GLN A CA 1
ATOM 1493 C C . GLN A 1 188 ? -0.391 11.151 -6.725 1.00 86.50 188 GLN A C 1
ATOM 1495 O O . GLN A 1 188 ? 0.657 10.673 -6.304 1.00 86.50 188 GLN A O 1
ATOM 1500 N N . VAL A 1 189 ? -1.143 10.530 -7.637 1.00 85.62 189 VAL A N 1
ATOM 1501 C CA . VAL A 1 189 ? -0.778 9.232 -8.224 1.00 85.62 189 VAL A CA 1
ATOM 1502 C C . VAL A 1 189 ? 0.511 9.340 -9.027 1.00 85.62 189 VAL A C 1
ATOM 1504 O O . VAL A 1 189 ? 1.387 8.488 -8.903 1.00 85.62 189 VAL A O 1
ATOM 1507 N N . LYS A 1 190 ? 0.649 10.402 -9.831 1.00 86.56 190 LYS A N 1
ATOM 1508 C CA . LYS A 1 190 ? 1.883 10.674 -10.566 1.00 86.56 190 LYS A CA 1
ATOM 1509 C C . LYS A 1 190 ? 3.069 10.780 -9.610 1.00 86.56 190 LYS A C 1
ATOM 1511 O O . LYS A 1 190 ? 4.054 10.101 -9.850 1.00 86.56 190 LYS A O 1
ATOM 1516 N N . LEU A 1 191 ? 2.962 11.578 -8.546 1.00 87.50 191 LEU A N 1
ATOM 1517 C CA . LEU A 1 191 ? 4.040 11.756 -7.568 1.00 87.50 191 LEU A CA 1
ATOM 1518 C C . LEU A 1 191 ? 4.430 10.437 -6.895 1.00 87.50 191 LEU A C 1
ATOM 1520 O O . LEU A 1 191 ? 5.615 10.158 -6.781 1.00 87.50 191 LEU A O 1
ATOM 1524 N N . LEU A 1 192 ? 3.454 9.609 -6.512 1.00 86.44 192 LEU A N 1
ATOM 1525 C CA . LEU A 1 192 ? 3.712 8.292 -5.924 1.00 86.44 192 LEU A CA 1
ATOM 1526 C C . LEU A 1 192 ? 4.506 7.386 -6.881 1.00 86.44 192 LEU A C 1
ATOM 1528 O O . LEU A 1 192 ? 5.492 6.769 -6.490 1.00 86.44 192 LEU A O 1
ATOM 1532 N N . VAL A 1 193 ? 4.073 7.302 -8.142 1.00 83.62 193 VAL A N 1
ATOM 1533 C CA . VAL A 1 193 ? 4.730 6.461 -9.156 1.00 83.62 193 VAL A CA 1
ATOM 1534 C C . VAL A 1 193 ? 6.092 7.035 -9.551 1.00 83.62 193 VAL A C 1
ATOM 1536 O O . VAL A 1 193 ? 7.043 6.290 -9.766 1.00 83.62 193 VAL A O 1
ATOM 1539 N N . GLU A 1 194 ? 6.204 8.355 -9.652 1.00 84.25 194 GLU A N 1
ATOM 1540 C CA . GLU A 1 194 ? 7.460 9.039 -9.940 1.00 84.25 194 GLU A CA 1
ATOM 1541 C C . GLU A 1 194 ? 8.473 8.776 -8.822 1.00 84.25 194 GLU A C 1
ATOM 1543 O O . GLU A 1 194 ? 9.556 8.284 -9.111 1.00 84.25 194 GLU A O 1
ATOM 1548 N N . ASP A 1 195 ? 8.109 8.957 -7.554 1.00 85.62 195 ASP A N 1
ATOM 1549 C CA . ASP A 1 195 ? 9.012 8.682 -6.430 1.00 85.62 195 ASP A CA 1
ATOM 1550 C C . ASP A 1 195 ? 9.465 7.211 -6.390 1.00 85.62 195 ASP A C 1
ATOM 1552 O O . ASP A 1 195 ? 10.651 6.918 -6.227 1.00 85.62 195 ASP A O 1
ATOM 1556 N N . ALA A 1 196 ? 8.547 6.277 -6.662 1.00 83.50 196 ALA A N 1
ATOM 1557 C CA . ALA A 1 196 ? 8.852 4.850 -6.663 1.00 83.50 196 ALA A CA 1
ATOM 1558 C C . ALA A 1 196 ? 9.799 4.410 -7.799 1.00 83.50 196 ALA A C 1
ATOM 1560 O O . ALA A 1 196 ? 10.601 3.496 -7.606 1.00 83.50 196 ALA A O 1
ATOM 1561 N N . VAL A 1 197 ? 9.712 5.011 -8.996 1.00 81.81 197 VAL A N 1
ATOM 1562 C CA . VAL A 1 197 ? 10.365 4.456 -10.203 1.00 81.81 197 VAL A CA 1
ATOM 1563 C C . VAL A 1 197 ? 11.385 5.404 -10.857 1.00 81.81 197 VAL A C 1
ATOM 1565 O O . VAL A 1 197 ? 12.276 4.952 -11.578 1.00 81.81 197 VAL A O 1
ATOM 1568 N N . TYR A 1 198 ? 11.340 6.713 -10.597 1.00 77.62 198 TYR A N 1
ATOM 1569 C CA . TYR A 1 198 ? 12.163 7.713 -11.297 1.00 77.62 198 TYR A CA 1
ATOM 1570 C C . TYR A 1 198 ? 13.673 7.478 -11.150 1.00 77.62 198 TYR A C 1
ATOM 1572 O O . TYR A 1 198 ? 14.435 7.627 -12.115 1.00 77.62 198 TYR A O 1
ATOM 1580 N N . ARG A 1 199 ? 14.119 7.035 -9.966 1.00 75.56 199 ARG A N 1
ATOM 1581 C CA . ARG A 1 199 ? 15.533 6.712 -9.719 1.00 75.56 199 ARG A CA 1
ATOM 1582 C C . ARG A 1 199 ? 16.020 5.569 -10.613 1.00 75.56 199 ARG A C 1
ATOM 1584 O O . ARG A 1 199 ? 17.149 5.617 -11.092 1.00 75.56 199 ARG A O 1
ATOM 1591 N N . HIS A 1 200 ? 15.167 4.585 -10.885 1.00 84.38 200 HIS A N 1
ATOM 1592 C CA . HIS A 1 200 ? 15.494 3.446 -11.740 1.00 84.38 200 HIS A CA 1
ATOM 1593 C C . HIS A 1 200 ? 15.350 3.773 -13.230 1.00 84.38 200 HIS A C 1
ATOM 1595 O O . HIS A 1 200 ? 16.179 3.337 -14.022 1.00 84.38 200 HIS A O 1
ATOM 1601 N N . LEU A 1 201 ? 14.376 4.601 -13.625 1.00 85.56 201 LEU A N 1
ATOM 1602 C CA . LEU A 1 201 ? 14.246 5.034 -15.022 1.00 85.56 201 LEU A CA 1
ATOM 1603 C C . LEU A 1 201 ? 15.431 5.892 -15.473 1.00 85.56 201 LEU A C 1
ATOM 1605 O O . LEU A 1 201 ? 15.857 5.782 -16.616 1.00 85.56 201 LEU A O 1
ATOM 1609 N N . SER A 1 202 ? 16.017 6.692 -14.581 1.00 84.06 202 SER A N 1
ATOM 1610 C CA . SER A 1 202 ? 17.184 7.526 -14.910 1.00 84.06 202 SER A CA 1
ATOM 1611 C C . SER A 1 202 ? 18.390 6.707 -15.400 1.00 84.06 202 SER A C 1
ATOM 1613 O O . SER A 1 202 ? 19.156 7.176 -16.242 1.00 84.06 202 SER A O 1
ATOM 1615 N N . TRP A 1 203 ? 18.522 5.449 -14.963 1.00 90.88 203 TRP A N 1
ATOM 1616 C CA . TRP A 1 203 ? 19.554 4.536 -15.464 1.00 90.88 203 TRP A CA 1
ATOM 1617 C C . TRP A 1 203 ? 19.384 4.180 -16.942 1.00 90.88 203 TRP A C 1
ATOM 1619 O O . TRP A 1 203 ? 20.377 3.934 -17.623 1.00 90.88 203 TRP A O 1
ATOM 1629 N N . ILE A 1 204 ? 18.158 4.197 -17.472 1.00 91.75 204 ILE A N 1
ATOM 1630 C CA . ILE A 1 204 ? 17.910 3.900 -18.888 1.00 91.75 204 ILE A CA 1
ATOM 1631 C C . ILE A 1 204 ? 18.502 4.981 -19.799 1.00 91.75 204 ILE A C 1
ATOM 1633 O O . ILE A 1 204 ? 18.896 4.692 -20.924 1.00 91.75 204 ILE A O 1
ATOM 1637 N N . VAL A 1 205 ? 18.608 6.222 -19.310 1.00 93.62 205 VAL A N 1
ATOM 1638 C CA . VAL A 1 205 ? 19.246 7.330 -20.036 1.00 93.62 205 VAL A CA 1
ATOM 1639 C C . VAL A 1 205 ? 20.741 7.075 -20.138 1.00 93.62 205 VAL A C 1
ATOM 1641 O O . VAL A 1 205 ? 21.300 7.138 -21.227 1.00 93.62 205 VAL A O 1
ATOM 1644 N N . PHE A 1 206 ? 21.368 6.720 -19.015 1.00 94.31 206 PHE A N 1
ATOM 1645 C CA . PHE A 1 206 ? 22.788 6.392 -18.967 1.00 94.31 206 PHE A CA 1
ATOM 1646 C C . PHE A 1 206 ? 23.127 5.221 -19.894 1.00 94.31 206 PHE A C 1
ATOM 1648 O O . PHE A 1 206 ? 24.007 5.340 -20.746 1.00 94.31 206 PHE A O 1
ATOM 1655 N N . TRP A 1 207 ? 22.387 4.115 -19.791 1.00 95.12 207 TRP A N 1
ATOM 1656 C CA . TRP A 1 207 ? 22.597 2.958 -20.660 1.00 95.12 207 TRP A CA 1
ATOM 1657 C C . TRP A 1 207 ? 22.246 3.242 -22.118 1.00 95.12 207 TRP A C 1
ATOM 1659 O O . TRP A 1 207 ? 22.924 2.729 -23.001 1.00 95.12 207 TRP A O 1
ATOM 1669 N N . GLY A 1 208 ? 21.259 4.099 -22.386 1.00 94.81 208 GLY A N 1
ATOM 1670 C CA . GLY A 1 208 ? 20.974 4.596 -23.732 1.00 94.81 208 GLY A CA 1
ATOM 1671 C C . GLY A 1 208 ? 22.181 5.299 -24.348 1.00 94.81 208 GLY A C 1
ATOM 1672 O O . GLY A 1 208 ? 22.513 5.041 -25.503 1.00 94.81 208 GLY A O 1
ATOM 1673 N N . SER A 1 209 ? 22.891 6.110 -23.560 1.00 95.38 209 SER A N 1
ATOM 1674 C CA . SER A 1 209 ? 24.123 6.761 -24.008 1.00 95.38 209 SER A CA 1
ATOM 1675 C C . SER A 1 209 ? 25.279 5.788 -24.209 1.00 95.38 209 SER A C 1
ATOM 1677 O O . SER A 1 209 ? 25.980 5.867 -25.214 1.00 95.38 209 SER A O 1
ATOM 1679 N N . VAL A 1 210 ? 25.479 4.852 -23.278 1.00 96.38 210 VAL A N 1
ATOM 1680 C CA . VAL A 1 210 ? 26.563 3.860 -23.367 1.00 96.38 210 VAL A CA 1
ATOM 1681 C C . VAL A 1 210 ? 26.350 2.922 -24.556 1.00 96.38 210 VAL A C 1
ATOM 1683 O O . VAL A 1 210 ? 27.258 2.741 -25.362 1.00 96.38 210 VAL A O 1
ATOM 1686 N N . LEU A 1 211 ? 25.150 2.358 -24.708 1.00 96.19 211 LEU A N 1
ATOM 1687 C CA . LEU A 1 211 ? 24.826 1.466 -25.822 1.00 96.19 211 LEU A CA 1
ATOM 1688 C C . LEU A 1 211 ? 24.849 2.208 -27.157 1.00 96.19 211 LEU A C 1
ATOM 1690 O O . LEU A 1 211 ? 25.384 1.677 -28.126 1.00 96.19 211 LEU A O 1
ATOM 1694 N N . GLY A 1 212 ? 24.342 3.444 -27.202 1.00 95.75 212 GLY A N 1
ATOM 1695 C CA . GLY A 1 212 ? 24.458 4.296 -28.381 1.00 95.75 212 GLY A CA 1
ATOM 1696 C C . GLY A 1 212 ? 25.918 4.499 -28.787 1.00 95.75 212 GLY A C 1
ATOM 1697 O O . GLY A 1 212 ? 26.258 4.315 -29.951 1.00 95.75 212 GLY A O 1
ATOM 1698 N N . ALA A 1 213 ? 26.808 4.775 -27.831 1.00 96.06 213 ALA A N 1
ATOM 1699 C CA . ALA A 1 213 ? 28.232 4.932 -28.112 1.00 96.06 213 ALA A CA 1
ATOM 1700 C C . ALA A 1 213 ? 28.885 3.642 -28.630 1.00 96.06 213 ALA A C 1
ATOM 1702 O O . ALA A 1 213 ? 29.640 3.688 -29.598 1.00 96.06 213 ALA A O 1
ATOM 1703 N N . VAL A 1 214 ? 28.553 2.487 -28.043 1.00 96.44 214 VAL A N 1
ATOM 1704 C CA . VAL A 1 214 ? 29.040 1.178 -28.512 1.00 96.44 214 VAL A CA 1
ATOM 1705 C C . VAL A 1 214 ? 28.569 0.891 -29.939 1.00 96.44 214 VAL A C 1
ATOM 1707 O O . VAL A 1 214 ? 29.366 0.461 -30.770 1.00 96.44 214 VAL A O 1
ATOM 1710 N N . VAL A 1 215 ? 27.298 1.162 -30.245 1.00 94.75 215 VAL A N 1
ATOM 1711 C CA . VAL A 1 215 ? 26.739 0.992 -31.595 1.00 94.75 215 VAL A CA 1
ATOM 1712 C C . VAL A 1 215 ? 27.397 1.953 -32.584 1.00 94.75 215 VAL A C 1
ATOM 1714 O O . VAL A 1 215 ? 27.743 1.529 -33.681 1.00 94.75 215 VAL A O 1
ATOM 1717 N N . GLY A 1 216 ? 27.635 3.207 -32.192 1.00 93.81 216 GLY A N 1
ATOM 1718 C CA . GLY A 1 216 ? 28.359 4.182 -33.009 1.00 93.81 216 GLY A CA 1
ATOM 1719 C C . GLY A 1 216 ? 29.781 3.720 -33.336 1.00 93.81 216 GLY A C 1
ATOM 1720 O O . GLY A 1 216 ? 30.176 3.745 -34.499 1.00 93.81 216 GLY A O 1
ATOM 1721 N N . CYS A 1 217 ? 30.517 3.206 -32.343 1.00 93.88 217 CYS A N 1
ATOM 1722 C CA . CYS A 1 217 ? 31.829 2.596 -32.568 1.00 93.88 217 CYS A CA 1
ATOM 1723 C C . CYS A 1 217 ? 31.753 1.417 -33.544 1.00 93.88 217 CYS A C 1
ATOM 1725 O O . CYS A 1 217 ? 32.554 1.328 -34.470 1.00 93.88 217 CYS A O 1
ATOM 1727 N N . ALA A 1 218 ? 30.803 0.502 -33.338 1.00 92.75 218 ALA A N 1
ATOM 1728 C CA . ALA A 1 218 ? 30.658 -0.687 -34.172 1.00 92.75 218 ALA A CA 1
ATOM 1729 C C . ALA A 1 218 ? 30.283 -0.340 -35.622 1.00 92.75 218 ALA A C 1
ATOM 1731 O O . ALA A 1 218 ? 30.823 -0.937 -36.550 1.00 92.75 218 ALA A O 1
ATOM 1732 N N . ALA A 1 219 ? 29.395 0.638 -35.817 1.00 91.69 219 ALA A N 1
ATOM 1733 C CA . ALA A 1 219 ? 28.984 1.111 -37.133 1.00 91.69 219 ALA A CA 1
ATOM 1734 C C . ALA A 1 219 ? 30.161 1.720 -37.907 1.00 91.69 219 ALA A C 1
ATOM 1736 O O . ALA A 1 219 ? 30.362 1.390 -39.075 1.00 91.69 219 ALA A O 1
ATOM 1737 N N . GLU A 1 220 ? 30.973 2.547 -37.247 1.00 90.12 220 GLU A N 1
ATOM 1738 C CA . GLU A 1 220 ? 32.128 3.168 -37.893 1.00 90.12 220 GLU A CA 1
ATOM 1739 C C . GLU A 1 220 ? 33.239 2.148 -38.180 1.00 90.12 220 GLU A C 1
ATOM 1741 O O . GLU A 1 220 ? 33.807 2.137 -39.268 1.00 90.12 220 GLU A O 1
ATOM 1746 N N . LEU A 1 221 ? 33.495 1.206 -37.264 1.00 88.75 221 LEU A N 1
ATOM 1747 C CA . LEU A 1 221 ? 34.432 0.104 -37.512 1.00 88.75 221 LEU A CA 1
ATOM 1748 C C . LEU A 1 221 ? 33.998 -0.770 -38.700 1.00 88.75 221 LEU A C 1
ATOM 1750 O O . LEU A 1 221 ? 34.838 -1.176 -39.503 1.00 88.75 221 LEU A O 1
ATOM 1754 N N . ALA A 1 222 ? 32.697 -1.034 -38.841 1.00 89.56 222 ALA A N 1
ATOM 1755 C CA . ALA A 1 222 ? 32.156 -1.752 -39.991 1.00 89.56 222 ALA A CA 1
ATOM 1756 C C . ALA A 1 222 ? 32.297 -0.941 -41.293 1.00 89.56 222 ALA A C 1
ATOM 1758 O O . ALA A 1 222 ? 32.681 -1.502 -42.317 1.00 89.56 222 ALA A O 1
ATOM 1759 N N . SER A 1 223 ? 32.050 0.372 -41.251 1.00 87.31 223 SER A N 1
ATOM 1760 C CA . SER A 1 223 ? 32.250 1.288 -42.385 1.00 87.31 223 SER A CA 1
ATOM 1761 C C . SER A 1 223 ? 33.701 1.278 -42.875 1.00 87.31 223 SER A C 1
ATOM 1763 O O . SER A 1 223 ? 33.958 1.139 -44.071 1.00 87.31 223 SER A O 1
ATOM 1765 N N . VAL A 1 224 ? 34.664 1.348 -41.953 1.00 84.31 224 VAL A N 1
ATOM 1766 C CA . VAL A 1 224 ? 36.100 1.300 -42.265 1.00 84.31 224 VAL A CA 1
ATOM 1767 C C . VAL A 1 224 ? 36.501 -0.054 -42.856 1.00 84.31 224 VAL A C 1
ATOM 1769 O O . VAL A 1 224 ? 37.287 -0.094 -43.799 1.00 84.31 224 VAL A O 1
ATOM 1772 N N . TYR A 1 225 ? 35.948 -1.160 -42.345 1.00 84.19 225 TYR A N 1
ATOM 1773 C CA . TYR A 1 225 ? 36.205 -2.498 -42.885 1.00 84.19 225 TYR A CA 1
ATOM 1774 C C . TYR A 1 225 ? 35.671 -2.663 -44.316 1.00 84.19 225 TYR A C 1
ATOM 1776 O O . TYR A 1 225 ? 36.360 -3.223 -45.163 1.00 84.19 225 TYR A O 1
ATOM 1784 N N . ILE A 1 226 ? 34.470 -2.147 -44.597 1.00 84.00 226 ILE A N 1
ATOM 1785 C CA . ILE A 1 226 ? 33.834 -2.233 -45.921 1.00 84.00 226 ILE A CA 1
ATOM 1786 C C . ILE A 1 226 ? 34.532 -1.322 -46.939 1.00 84.00 226 ILE A C 1
ATOM 1788 O O . ILE A 1 226 ? 34.767 -1.752 -48.060 1.00 84.00 226 ILE A O 1
ATOM 1792 N N . ASN A 1 227 ? 34.895 -0.093 -46.560 1.00 74.44 227 ASN A N 1
ATOM 1793 C CA . ASN A 1 227 ? 35.599 0.851 -47.441 1.00 74.44 227 ASN A CA 1
ATOM 1794 C C . ASN A 1 227 ? 37.095 0.523 -47.629 1.00 74.44 227 ASN A C 1
ATOM 1796 O O . ASN A 1 227 ? 37.770 1.174 -48.426 1.00 74.44 227 ASN A O 1
ATOM 1800 N N . GLY A 1 228 ? 37.629 -0.422 -46.848 1.00 63.69 228 GLY A N 1
ATOM 1801 C CA . GLY A 1 228 ? 38.998 -0.927 -46.955 1.00 63.69 228 GLY A CA 1
ATOM 1802 C C . GLY A 1 228 ? 39.158 -2.164 -47.851 1.00 63.69 228 GLY A C 1
ATOM 1803 O O . GLY A 1 228 ? 40.302 -2.558 -48.089 1.00 63.69 228 GLY A O 1
ATOM 1804 N N . MET A 1 229 ? 38.055 -2.769 -48.320 1.00 47.56 229 MET A N 1
ATOM 1805 C CA . MET A 1 229 ? 38.026 -3.712 -49.456 1.00 47.56 229 MET A CA 1
ATOM 1806 C C . MET A 1 229 ? 37.890 -2.953 -50.774 1.00 47.56 229 MET A C 1
ATOM 1808 O O . MET A 1 229 ? 38.492 -3.424 -51.764 1.00 47.56 229 MET A O 1
#